Protein AF-A0A0C2T912-F1 (afdb_monomer_lite)

Structure (mmCIF, N/CA/C/O backbone):
data_AF-A0A0C2T912-F1
#
_entry.id   AF-A0A0C2T912-F1
#
loop_
_atom_site.group_PDB
_atom_site.id
_atom_site.type_symbol
_atom_site.label_atom_id
_atom_site.label_alt_id
_atom_site.label_comp_id
_atom_site.label_asym_id
_atom_site.label_entity_id
_atom_site.label_seq_id
_atom_site.pdbx_PDB_ins_code
_atom_site.Cartn_x
_atom_site.Cartn_y
_atom_site.Cartn_z
_atom_site.occupancy
_atom_site.B_iso_or_equiv
_atom_site.auth_seq_id
_atom_site.auth_comp_id
_atom_site.auth_asym_id
_atom_site.auth_atom_id
_atom_site.pdbx_PDB_model_num
ATOM 1 N N . MET A 1 1 ? 21.200 42.899 -6.589 1.00 35.84 1 MET A N 1
ATOM 2 C CA . MET A 1 1 ? 20.991 42.076 -5.381 1.00 35.84 1 MET A CA 1
ATOM 3 C C . MET A 1 1 ? 19.619 41.453 -5.515 1.00 35.84 1 MET A C 1
ATOM 5 O O . MET A 1 1 ? 18.629 42.122 -5.265 1.00 35.84 1 MET A O 1
ATOM 9 N N . THR A 1 2 ? 19.563 40.237 -6.051 1.00 32.75 2 THR A N 1
ATOM 10 C CA . THR A 1 2 ? 18.304 39.544 -6.342 1.00 32.75 2 THR A CA 1
ATOM 11 C C . THR A 1 2 ? 18.117 38.506 -5.251 1.00 32.75 2 THR A C 1
ATOM 13 O O . THR A 1 2 ? 18.876 37.545 -5.169 1.00 32.75 2 THR A O 1
ATOM 16 N N . GLN A 1 3 ? 17.183 38.781 -4.351 1.00 31.78 3 GLN A N 1
ATOM 17 C CA . GLN A 1 3 ? 16.859 37.932 -3.216 1.00 31.78 3 GLN A CA 1
ATOM 18 C C . GLN A 1 3 ? 16.006 36.774 -3.739 1.00 31.78 3 GLN A C 1
ATOM 20 O O . GLN A 1 3 ? 14.887 36.979 -4.203 1.00 31.78 3 GLN A O 1
ATOM 25 N N . ALA A 1 4 ? 16.582 35.573 -3.758 1.00 36.25 4 ALA A N 1
ATOM 26 C CA . ALA A 1 4 ? 15.853 34.355 -4.068 1.00 36.25 4 ALA A CA 1
ATOM 27 C C . ALA A 1 4 ? 14.960 34.021 -2.867 1.00 36.25 4 ALA A C 1
ATOM 29 O O . ALA A 1 4 ? 15.459 33.635 -1.811 1.00 36.25 4 ALA A O 1
ATOM 30 N N . ASN A 1 5 ? 13.649 34.192 -3.030 1.00 33.50 5 ASN A N 1
ATOM 31 C CA . ASN A 1 5 ? 12.663 33.588 -2.145 1.00 33.50 5 ASN A CA 1
ATOM 32 C C . ASN A 1 5 ? 12.738 32.070 -2.352 1.00 33.50 5 ASN A C 1
ATOM 34 O O . ASN A 1 5 ? 12.313 31.551 -3.383 1.00 33.50 5 ASN A O 1
ATOM 38 N N . HIS A 1 6 ? 13.363 31.368 -1.411 1.00 33.03 6 HIS A N 1
ATOM 39 C CA . HIS A 1 6 ? 13.093 29.953 -1.201 1.00 33.03 6 HIS A CA 1
ATOM 40 C C . HIS A 1 6 ? 11.803 29.878 -0.394 1.00 33.03 6 HIS A C 1
ATOM 42 O O . HIS A 1 6 ? 11.818 30.022 0.826 1.00 33.03 6 HIS A O 1
ATOM 48 N N . ASP A 1 7 ? 10.691 29.691 -1.097 1.00 32.91 7 ASP A N 1
ATOM 49 C CA . ASP A 1 7 ? 9.494 29.139 -0.487 1.00 32.91 7 ASP A CA 1
ATOM 50 C C . ASP A 1 7 ? 9.855 27.705 -0.071 1.00 32.91 7 ASP A C 1
ATOM 52 O O . ASP A 1 7 ? 9.963 26.808 -0.910 1.00 32.91 7 ASP A O 1
ATOM 56 N N . GLU A 1 8 ? 10.151 27.497 1.215 1.00 34.12 8 GLU A N 1
ATOM 57 C CA . GLU A 1 8 ? 10.205 26.155 1.793 1.00 34.12 8 GLU A CA 1
ATOM 58 C C . GLU A 1 8 ? 8.805 25.550 1.654 1.00 34.12 8 GLU A C 1
ATOM 60 O O . GLU A 1 8 ? 7.904 25.822 2.449 1.00 34.12 8 GLU A O 1
ATOM 65 N N . GLU A 1 9 ? 8.601 24.758 0.602 1.00 38.56 9 GLU A N 1
ATOM 66 C CA . GLU A 1 9 ? 7.420 23.920 0.445 1.00 38.56 9 GLU A CA 1
ATOM 67 C C . GLU A 1 9 ? 7.364 22.986 1.660 1.00 38.56 9 GLU A C 1
ATOM 69 O O . GLU A 1 9 ? 8.132 22.028 1.777 1.00 38.56 9 GLU A O 1
ATOM 74 N N . GLN A 1 10 ? 6.507 23.331 2.624 1.00 37.03 10 GLN A N 1
ATOM 75 C CA . GLN A 1 10 ? 6.345 22.592 3.865 1.00 37.03 10 GLN A CA 1
ATOM 76 C C . GLN A 1 10 ? 6.032 21.132 3.525 1.00 37.03 10 GLN A C 1
ATOM 78 O O . GLN A 1 10 ? 4.988 20.818 2.952 1.00 37.03 10 GLN A O 1
ATOM 83 N N . LEU A 1 11 ? 6.975 20.246 3.845 1.00 41.75 11 LEU A N 1
ATOM 84 C CA . LEU A 1 11 ? 6.936 18.848 3.440 1.00 41.75 11 LEU A CA 1
ATOM 85 C C . LEU A 1 11 ? 5.694 18.172 4.046 1.00 41.75 11 LEU A C 1
ATOM 87 O O . LEU A 1 11 ? 5.606 17.982 5.258 1.00 41.75 11 LEU A O 1
ATOM 91 N N . ASP A 1 12 ? 4.708 17.826 3.214 1.00 49.62 12 ASP A N 1
ATOM 92 C CA . ASP A 1 12 ? 3.493 17.152 3.678 1.00 49.62 12 ASP A CA 1
ATOM 93 C C . ASP A 1 12 ? 3.778 15.663 3.920 1.00 49.62 12 ASP A C 1
ATOM 95 O O . ASP A 1 12 ? 3.669 14.808 3.033 1.00 49.62 12 ASP A O 1
ATOM 99 N N . TYR A 1 13 ? 4.168 15.356 5.157 1.00 44.47 13 TYR A N 1
ATOM 100 C CA . TYR A 1 13 ? 4.462 14.003 5.630 1.00 44.47 13 TYR A CA 1
ATOM 101 C C . TYR A 1 13 ? 3.230 13.087 5.706 1.00 44.47 13 TYR A C 1
ATOM 103 O O . TYR A 1 13 ? 3.367 11.897 5.982 1.00 44.47 13 TYR A O 1
ATOM 111 N N . SER A 1 14 ? 2.019 13.604 5.479 1.00 41.25 14 SER A N 1
ATOM 112 C CA . SER A 1 14 ? 0.788 12.818 5.601 1.00 41.25 14 SER A CA 1
ATOM 113 C C . SER A 1 14 ? 0.427 12.037 4.335 1.00 41.25 14 SER A C 1
ATOM 115 O O . SER A 1 14 ? -0.509 11.235 4.364 1.00 41.25 14 SER A O 1
ATOM 117 N N . GLN A 1 15 ? 1.156 12.241 3.232 1.00 49.94 15 GLN A N 1
ATOM 118 C CA . GLN A 1 15 ? 0.814 11.680 1.926 1.00 49.94 15 GLN A CA 1
ATOM 119 C C . GLN A 1 15 ? 1.144 10.180 1.834 1.00 49.94 15 GLN A C 1
ATOM 121 O O . GLN A 1 15 ? 2.314 9.794 1.846 1.00 49.94 15 GLN A O 1
ATOM 126 N N . PRO A 1 16 ? 0.139 9.296 1.689 1.00 59.06 16 PRO A N 1
ATOM 127 C CA . PRO A 1 16 ? 0.380 7.865 1.543 1.00 59.06 16 PRO A CA 1
ATOM 128 C C . PRO A 1 16 ? 1.103 7.545 0.236 1.00 59.06 16 PRO A C 1
ATOM 130 O O . PRO A 1 16 ? 0.967 8.268 -0.752 1.00 59.06 16 PRO A O 1
ATOM 133 N N . LEU A 1 17 ? 1.758 6.379 0.178 1.00 56.88 17 LEU A N 1
ATOM 134 C CA . LEU A 1 17 ? 2.329 5.827 -1.059 1.00 56.88 17 LEU A CA 1
ATOM 135 C C . LEU A 1 17 ? 1.328 5.878 -2.223 1.00 56.88 17 LEU A C 1
ATOM 137 O O . LEU A 1 17 ? 1.687 6.245 -3.336 1.00 56.88 17 LEU A O 1
ATOM 141 N N . ALA A 1 18 ? 0.058 5.569 -1.952 1.00 56.84 18 ALA A N 1
ATOM 142 C CA . ALA A 1 18 ? -1.001 5.645 -2.945 1.00 56.84 18 ALA A CA 1
ATOM 143 C C . ALA A 1 18 ? -1.210 7.064 -3.490 1.00 56.84 18 ALA A C 1
ATOM 145 O O . ALA A 1 18 ? -1.516 7.189 -4.665 1.00 56.84 18 ALA A O 1
ATOM 146 N N . THR A 1 19 ? -1.047 8.121 -2.687 1.00 58.62 19 THR A N 1
ATOM 147 C CA . THR A 1 19 ? -1.147 9.505 -3.174 1.00 58.62 19 THR A CA 1
ATOM 148 C C . THR A 1 19 ? 0.118 9.945 -3.909 1.00 58.62 19 THR A C 1
ATOM 150 O O . THR A 1 19 ? 0.022 10.632 -4.922 1.00 58.62 19 THR A O 1
ATOM 153 N N . LEU A 1 20 ? 1.293 9.489 -3.468 1.00 59.94 20 LEU A N 1
ATOM 154 C CA . LEU A 1 20 ? 2.557 9.757 -4.162 1.00 59.94 20 LEU A CA 1
ATOM 155 C C . LEU A 1 20 ? 2.599 9.085 -5.540 1.00 59.94 20 LEU A C 1
ATOM 157 O O . LEU A 1 20 ? 2.966 9.730 -6.512 1.00 59.94 20 LEU A O 1
ATOM 161 N N . MET A 1 21 ? 2.123 7.842 -5.650 1.00 59.34 21 MET A N 1
ATOM 162 C CA . MET A 1 21 ? 1.899 7.186 -6.942 1.00 59.34 21 MET A CA 1
ATOM 163 C C . MET A 1 21 ? 0.737 7.805 -7.727 1.00 59.34 21 MET A C 1
ATOM 165 O O . MET A 1 21 ? 0.744 7.742 -8.950 1.00 59.34 21 MET A O 1
ATOM 169 N N . ARG A 1 22 ? -0.276 8.363 -7.040 1.00 58.78 22 ARG A N 1
ATOM 170 C CA . ARG A 1 22 ? -1.460 8.963 -7.675 1.00 58.78 22 ARG A CA 1
ATOM 171 C C . ARG A 1 22 ? -1.141 10.235 -8.420 1.00 58.78 22 ARG A C 1
ATOM 173 O O . ARG A 1 22 ? -1.850 10.431 -9.398 1.00 58.78 22 ARG A O 1
ATOM 180 N N . LYS A 1 23 ? -0.192 11.072 -7.946 1.00 59.81 23 LYS A N 1
ATOM 181 C CA . LYS A 1 23 ? 0.112 12.382 -8.559 1.00 59.81 23 LYS A CA 1
ATOM 182 C C . LYS A 1 23 ? -0.009 12.208 -10.070 1.00 59.81 23 LYS A C 1
ATOM 184 O O . LYS A 1 23 ? 0.742 11.404 -10.611 1.00 59.81 23 LYS A O 1
ATOM 189 N N . ASP A 1 24 ? -0.987 12.862 -10.708 1.00 59.53 24 ASP A N 1
ATOM 190 C CA . ASP A 1 24 ? -1.440 12.501 -12.068 1.00 59.53 24 ASP A CA 1
ATOM 191 C C . ASP A 1 24 ? -0.282 12.457 -13.077 1.00 59.53 24 ASP A C 1
ATOM 193 O O . ASP A 1 24 ? -0.302 11.688 -14.034 1.00 59.53 24 ASP A O 1
ATOM 197 N N . GLN A 1 25 ? 0.788 13.198 -12.777 1.00 69.25 25 GLN A N 1
ATOM 198 C CA . GLN A 1 25 ? 2.083 13.149 -13.449 1.00 69.25 25 GLN A CA 1
ATOM 199 C C . GLN A 1 25 ? 2.675 11.736 -13.639 1.00 69.25 25 GLN A C 1
ATOM 201 O O . GLN A 1 25 ? 3.406 11.535 -14.602 1.00 69.25 25 GLN A O 1
ATOM 206 N N . HIS A 1 26 ? 2.389 10.775 -12.752 1.00 77.94 26 HIS A N 1
ATOM 207 C CA . HIS A 1 26 ? 2.950 9.415 -12.752 1.00 77.94 26 HIS A CA 1
ATOM 208 C C . HIS A 1 26 ? 2.016 8.372 -13.369 1.00 77.94 26 HIS A C 1
ATOM 210 O O . HIS A 1 26 ? 2.455 7.264 -13.674 1.00 77.94 26 HIS A O 1
ATOM 216 N N . ALA A 1 27 ? 0.734 8.700 -13.563 1.00 81.25 27 ALA A N 1
ATOM 217 C CA . ALA A 1 27 ? -0.268 7.756 -14.063 1.00 81.25 27 ALA A CA 1
ATOM 218 C C . ALA A 1 27 ? 0.052 7.268 -15.485 1.00 81.25 27 ALA A C 1
ATOM 220 O O . ALA A 1 27 ? -0.193 6.112 -15.819 1.00 81.25 27 ALA A O 1
ATOM 221 N N . THR A 1 28 ? 0.641 8.145 -16.298 1.00 86.31 28 THR A N 1
ATOM 222 C CA . THR A 1 28 ? 1.078 7.866 -17.673 1.00 86.31 28 THR A CA 1
ATOM 223 C C . THR A 1 28 ? 2.559 7.498 -17.755 1.00 86.31 28 THR A C 1
ATOM 225 O O . THR A 1 28 ? 3.131 7.474 -18.843 1.00 86.31 28 THR A O 1
ATOM 228 N N . HIS A 1 29 ? 3.226 7.277 -16.617 1.00 87.19 29 HIS A N 1
ATOM 229 C CA . HIS A 1 29 ? 4.635 6.916 -16.628 1.00 87.19 29 HIS A CA 1
ATOM 230 C C . HIS A 1 29 ? 4.801 5.498 -17.205 1.00 87.19 29 HIS A C 1
ATOM 232 O O . HIS A 1 29 ? 4.155 4.579 -16.694 1.00 87.19 29 HIS A O 1
ATOM 238 N N . PRO A 1 30 ? 5.685 5.261 -18.197 1.00 87.69 30 PRO A N 1
ATOM 239 C CA . PRO A 1 30 ? 5.744 3.987 -18.930 1.00 87.69 30 PRO A CA 1
ATOM 240 C C . PRO A 1 30 ? 5.926 2.730 -18.067 1.00 87.69 30 PRO A C 1
ATOM 242 O O . PRO A 1 30 ? 5.537 1.630 -18.472 1.00 87.69 30 PRO A O 1
ATOM 245 N N . THR A 1 31 ? 6.536 2.882 -16.887 1.00 88.19 31 THR A N 1
ATOM 246 C CA . THR A 1 31 ? 6.794 1.789 -15.936 1.00 88.19 31 THR A CA 1
ATOM 247 C C . THR A 1 31 ? 5.741 1.656 -14.838 1.00 88.19 31 THR A C 1
ATOM 249 O O . THR A 1 31 ? 5.705 0.629 -14.166 1.00 88.19 31 THR A O 1
ATOM 252 N N . LEU A 1 32 ? 4.879 2.658 -14.645 1.00 88.38 32 LEU A N 1
ATOM 253 C CA . LEU A 1 32 ? 3.838 2.647 -13.612 1.00 88.38 32 LEU A CA 1
ATOM 254 C C . LEU A 1 32 ? 2.440 2.448 -14.196 1.00 88.38 32 LEU A C 1
ATOM 256 O O . LEU A 1 32 ? 1.605 1.837 -13.529 1.00 88.38 32 LEU A O 1
ATOM 260 N N . GLU A 1 33 ? 2.204 2.893 -15.434 1.00 90.25 33 GLU A N 1
ATOM 261 C CA . GLU A 1 33 ? 0.891 2.911 -16.093 1.00 90.25 33 GLU A CA 1
ATOM 262 C C . GLU A 1 33 ? 0.173 1.554 -16.040 1.00 90.25 33 GLU A C 1
ATOM 264 O O . GLU A 1 33 ? -1.008 1.476 -15.711 1.00 90.25 33 GLU A O 1
ATOM 269 N N . SER A 1 34 ? 0.902 0.456 -16.257 1.00 92.31 34 SER A N 1
ATOM 270 C CA . SER A 1 34 ? 0.356 -0.905 -16.307 1.00 92.31 34 SER A CA 1
ATOM 271 C C . SER A 1 34 ? -0.052 -1.449 -14.935 1.00 92.31 34 SER A C 1
ATOM 273 O O . SER A 1 34 ? -0.746 -2.458 -14.846 1.00 92.31 34 SER A O 1
ATOM 275 N N . THR A 1 35 ? 0.371 -0.783 -13.862 1.00 91.00 35 THR A N 1
ATOM 276 C CA . THR A 1 35 ? 0.021 -1.106 -12.470 1.00 91.00 35 THR A CA 1
ATOM 277 C C . THR A 1 35 ? -0.818 -0.012 -11.811 1.00 91.00 35 THR A C 1
ATOM 279 O O . THR A 1 35 ? -1.203 -0.129 -10.644 1.00 91.00 35 THR A O 1
ATOM 282 N N . TYR A 1 36 ? -1.129 1.056 -12.550 1.00 89.06 36 TYR A N 1
ATOM 283 C CA . TYR A 1 36 ? -1.864 2.199 -12.045 1.00 89.06 36 TYR A CA 1
ATOM 284 C C . TYR A 1 36 ? -3.367 1.906 -12.026 1.00 89.06 36 TYR A C 1
ATOM 286 O O . TYR A 1 36 ? -4.059 1.963 -13.039 1.00 89.06 36 TYR A O 1
ATOM 294 N N . ASN A 1 37 ? -3.898 1.597 -10.842 1.00 89.00 37 ASN A N 1
ATOM 295 C CA . ASN A 1 37 ? -5.340 1.507 -10.619 1.00 89.00 37 ASN A CA 1
ATOM 296 C C . ASN A 1 37 ? -5.699 2.007 -9.210 1.00 89.00 37 ASN A C 1
ATOM 298 O O . ASN A 1 37 ? -5.824 1.208 -8.274 1.00 89.00 37 ASN A O 1
ATOM 302 N N . PRO A 1 38 ? -5.863 3.328 -9.019 1.00 83.38 38 PRO A N 1
ATOM 303 C CA . PRO A 1 38 ? -6.123 3.896 -7.701 1.00 83.38 38 PRO A CA 1
ATOM 304 C C . PRO A 1 38 ? -7.470 3.445 -7.126 1.00 83.38 38 PRO A C 1
ATOM 306 O O . PRO A 1 38 ? -7.573 3.279 -5.916 1.00 83.38 38 PRO A O 1
ATOM 309 N N . SER A 1 39 ? -8.478 3.178 -7.963 1.00 84.56 39 SER A N 1
ATOM 310 C CA . SER A 1 39 ? -9.778 2.673 -7.494 1.0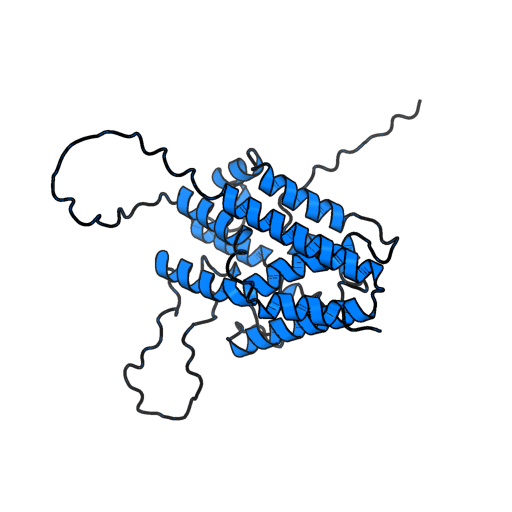0 84.56 39 SER A CA 1
ATOM 311 C C . SER A 1 39 ? -9.674 1.298 -6.820 1.00 84.56 39 SER A C 1
ATOM 313 O O . SER A 1 39 ? -10.428 0.992 -5.895 1.00 84.56 39 SER A O 1
ATOM 315 N N . LEU A 1 40 ? -8.702 0.494 -7.260 1.00 89.50 40 LEU A N 1
ATOM 316 C CA . LEU A 1 40 ? -8.459 -0.858 -6.780 1.00 89.50 40 LEU A CA 1
ATOM 317 C C . LEU A 1 40 ? -7.448 -0.896 -5.632 1.00 89.50 40 LEU A C 1
ATOM 319 O O . LEU A 1 40 ? -7.672 -1.592 -4.644 1.00 89.50 40 LEU A O 1
ATOM 323 N N . LEU A 1 41 ? -6.344 -0.152 -5.757 1.00 87.62 41 LEU A N 1
ATOM 324 C CA . LEU A 1 41 ? -5.179 -0.275 -4.878 1.00 87.62 41 LEU A CA 1
ATOM 325 C C . LEU A 1 41 ? -5.047 0.849 -3.852 1.00 87.62 41 LEU A C 1
ATOM 327 O O . LEU A 1 41 ? -4.453 0.625 -2.800 1.00 87.62 41 LEU A O 1
ATOM 331 N N . ALA A 1 42 ? -5.600 2.045 -4.083 1.00 82.56 42 ALA A N 1
ATOM 332 C CA . ALA A 1 42 ? -5.396 3.146 -3.142 1.00 82.56 42 ALA A CA 1
ATOM 333 C C . ALA A 1 42 ? -6.026 2.821 -1.785 1.00 82.56 42 ALA A C 1
ATOM 335 O O . ALA A 1 42 ? -7.184 2.413 -1.714 1.00 82.56 42 ALA A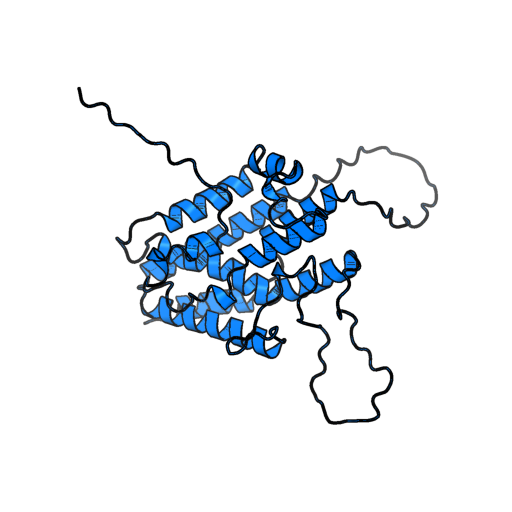 O 1
ATOM 336 N N . ARG A 1 43 ? -5.245 2.982 -0.713 1.00 84.62 43 ARG A N 1
ATOM 337 C CA . ARG A 1 43 ? -5.648 2.614 0.654 1.00 84.62 43 ARG A CA 1
ATOM 338 C C . ARG A 1 43 ? -5.989 3.807 1.545 1.00 84.62 43 ARG A C 1
ATOM 340 O O . ARG A 1 43 ? -6.487 3.607 2.643 1.00 84.62 43 ARG A O 1
ATOM 347 N N . THR A 1 44 ? -5.744 5.035 1.086 1.00 79.50 44 THR A N 1
ATOM 348 C CA . THR A 1 44 ? -5.857 6.262 1.894 1.00 79.50 44 THR A CA 1
ATOM 349 C C . THR A 1 44 ? -7.227 6.430 2.550 1.00 79.50 44 THR A C 1
ATOM 351 O O . THR A 1 44 ? -7.293 6.639 3.755 1.00 79.50 44 THR A O 1
ATOM 354 N N . SER A 1 45 ? -8.314 6.305 1.782 1.00 82.25 45 SER A N 1
ATOM 355 C CA . SER A 1 45 ? -9.675 6.472 2.310 1.00 82.25 45 SER A CA 1
ATOM 356 C C . SER A 1 45 ? -10.045 5.362 3.294 1.00 82.25 45 SER A C 1
ATOM 358 O O . SER A 1 45 ? -10.594 5.636 4.350 1.00 82.25 45 SER A O 1
ATOM 360 N N . SER A 1 46 ? -9.677 4.112 3.000 1.00 85.88 46 SER A N 1
ATOM 361 C CA . SER A 1 46 ? -9.890 2.991 3.923 1.00 85.88 46 SER A CA 1
ATOM 362 C C . SER A 1 46 ? -9.091 3.147 5.220 1.00 85.88 46 SER A C 1
ATOM 364 O O . SER A 1 46 ? -9.613 2.899 6.300 1.00 85.88 46 SER A O 1
ATOM 366 N N . LEU A 1 47 ? -7.840 3.612 5.130 1.00 81.75 47 LEU A N 1
ATOM 367 C CA . LEU A 1 47 ? -7.011 3.898 6.300 1.00 81.75 47 LEU A CA 1
ATOM 368 C C . LEU A 1 47 ? -7.629 5.014 7.153 1.00 81.75 47 LEU A C 1
ATOM 370 O O . LEU A 1 47 ? -7.731 4.868 8.363 1.00 81.75 47 LEU A O 1
ATOM 374 N N . SER A 1 48 ? -8.066 6.104 6.520 1.00 80.62 48 SER A N 1
ATOM 375 C CA . SER A 1 48 ? -8.751 7.227 7.173 1.00 80.62 48 SER A CA 1
ATOM 376 C C . SER A 1 48 ? -10.014 6.764 7.914 1.00 80.62 48 SER A C 1
ATOM 378 O O . SER A 1 48 ? -10.177 7.051 9.103 1.00 80.62 48 SER A O 1
ATOM 380 N N . ALA A 1 49 ? -10.853 5.954 7.263 1.00 84.75 49 ALA A N 1
ATOM 381 C CA . ALA A 1 49 ? -12.041 5.361 7.873 1.00 84.75 49 ALA A CA 1
ATOM 382 C C . ALA A 1 49 ? -11.703 4.444 9.065 1.00 84.75 49 ALA A C 1
ATOM 384 O O . ALA A 1 49 ? -12.360 4.518 10.105 1.00 84.75 49 ALA A O 1
ATOM 385 N N . ASP A 1 50 ? -10.663 3.613 8.953 1.00 85.25 50 ASP A N 1
ATOM 386 C CA . ASP A 1 50 ? -10.234 2.729 10.042 1.00 85.25 50 ASP A CA 1
ATOM 387 C C . ASP A 1 50 ? -9.682 3.523 11.236 1.00 85.25 50 ASP A C 1
ATOM 389 O O . ASP A 1 50 ? -10.059 3.248 12.374 1.00 85.25 50 ASP A O 1
ATOM 393 N N . ILE A 1 51 ? -8.848 4.543 11.002 1.00 80.69 51 ILE A N 1
ATOM 394 C CA . ILE A 1 51 ? -8.338 5.432 12.061 1.00 80.69 51 ILE A CA 1
ATOM 395 C C . ILE A 1 51 ? -9.501 6.078 12.815 1.00 80.69 51 ILE A C 1
ATOM 397 O O . ILE A 1 51 ? -9.535 6.064 14.045 1.00 80.69 51 ILE A O 1
ATOM 401 N N . SER A 1 52 ? -10.471 6.602 12.072 1.00 84.75 52 SER A N 1
ATOM 402 C CA . SER A 1 52 ? -11.658 7.260 12.622 1.00 84.75 52 SER A CA 1
ATOM 403 C C . SER A 1 52 ? -12.503 6.299 13.454 1.00 84.75 52 SER A C 1
ATOM 405 O O . SER A 1 52 ? -12.946 6.651 14.546 1.00 84.75 52 SER A O 1
ATOM 407 N N . HIS A 1 53 ? -12.653 5.054 12.989 1.00 87.25 53 HIS A N 1
ATOM 408 C CA . HIS A 1 53 ? -13.331 3.997 13.734 1.00 87.25 53 HIS A CA 1
ATOM 409 C C . HIS A 1 53 ? -12.647 3.710 15.079 1.00 87.25 53 HIS A C 1
ATOM 411 O O . HIS A 1 53 ? -13.317 3.683 16.111 1.00 87.25 53 HIS A O 1
ATOM 417 N N . PHE A 1 54 ? -11.321 3.542 15.101 1.00 82.38 54 PHE A N 1
ATOM 418 C CA . PHE A 1 54 ? -10.597 3.243 16.344 1.00 82.38 54 PHE A CA 1
ATOM 419 C C . PHE A 1 54 ? -10.531 4.415 17.315 1.00 82.38 54 PHE A C 1
ATOM 421 O O . PHE A 1 54 ? -10.544 4.205 18.526 1.00 82.38 54 PHE A O 1
ATOM 428 N N . LEU A 1 55 ? -10.465 5.639 16.796 1.00 83.19 55 LEU A N 1
ATOM 429 C CA . LEU A 1 55 ? -10.505 6.851 17.607 1.00 83.19 55 LEU A CA 1
ATOM 430 C C . LEU A 1 55 ? -11.935 7.269 17.990 1.00 83.19 55 LEU A C 1
ATOM 432 O O . LEU A 1 55 ? -12.093 8.212 18.760 1.00 83.19 55 LEU A O 1
ATOM 436 N N . GLN A 1 56 ? -12.956 6.567 17.482 1.00 87.81 56 GLN A N 1
ATOM 437 C CA . GLN A 1 56 ? -14.380 6.824 17.724 1.00 87.81 56 GLN A CA 1
ATOM 438 C C . GLN A 1 56 ? -14.791 8.275 17.442 1.00 87.81 56 GLN A C 1
ATOM 440 O O . GLN A 1 56 ? -15.458 8.924 18.247 1.00 87.81 56 GLN A O 1
ATOM 445 N N . LEU A 1 57 ? -14.388 8.790 16.284 1.00 88.62 57 LEU A N 1
ATOM 446 C CA . LEU A 1 57 ? -14.639 10.174 15.890 1.00 88.62 57 LEU A CA 1
ATOM 447 C C . LEU A 1 57 ? -14.983 10.281 14.395 1.00 88.62 57 LEU A C 1
ATOM 449 O O . LEU A 1 57 ? -14.712 9.345 13.639 1.00 88.62 57 LEU A O 1
ATOM 453 N N . PRO A 1 58 ? -15.609 11.390 13.960 1.00 91.94 58 PRO A N 1
ATOM 454 C CA . PRO A 1 58 ? -15.873 11.650 12.545 1.00 91.94 58 PRO A CA 1
ATOM 455 C C . PRO A 1 58 ? -14.600 11.644 11.684 1.00 91.94 58 PRO A C 1
ATOM 457 O O . PRO A 1 58 ? -13.523 12.023 12.148 1.00 91.94 58 PRO A O 1
ATOM 460 N N . GLU A 1 59 ? -14.717 11.236 10.415 1.00 80.94 59 GLU A N 1
ATOM 461 C CA . GLU A 1 59 ? -13.560 11.068 9.519 1.00 80.94 59 GLU A CA 1
ATOM 462 C C . GLU A 1 59 ? -12.835 12.379 9.169 1.00 80.94 59 GLU A C 1
ATOM 464 O O . GLU A 1 59 ? -11.651 12.390 8.849 1.00 80.94 59 GLU A O 1
ATOM 469 N N . ASP A 1 60 ? -13.499 13.519 9.283 1.00 83.06 60 ASP A N 1
ATOM 470 C CA . ASP A 1 60 ? -12.880 14.833 9.126 1.00 83.06 60 ASP A CA 1
ATOM 471 C C . ASP A 1 60 ? -12.132 15.309 10.386 1.00 83.06 60 ASP A C 1
ATOM 473 O O . ASP A 1 60 ? -11.295 16.208 10.298 1.00 83.06 60 ASP A O 1
ATOM 477 N N . ALA A 1 61 ? -12.357 14.681 11.545 1.00 87.38 61 ALA A N 1
ATOM 478 C CA . ALA A 1 61 ? -11.815 15.122 12.831 1.00 87.38 61 ALA A CA 1
ATOM 479 C C . ALA A 1 61 ? -10.526 14.397 13.264 1.00 87.38 61 ALA A C 1
ATOM 481 O O . ALA A 1 61 ? -9.804 14.892 14.136 1.00 87.38 61 ALA A O 1
ATOM 482 N N . TRP A 1 62 ? -10.193 13.236 12.682 1.00 80.38 62 TRP A N 1
ATOM 483 C CA . TRP A 1 62 ? -9.103 12.390 13.206 1.00 80.38 62 TRP A CA 1
ATOM 484 C C . TRP A 1 62 ? -7.724 13.043 13.123 1.00 80.38 62 TRP A C 1
ATOM 486 O O . TRP A 1 62 ? -6.864 12.779 13.964 1.00 80.38 62 TRP A O 1
ATOM 496 N N . LYS A 1 63 ? -7.518 13.939 12.152 1.00 78.81 63 LYS A N 1
ATOM 497 C CA . LYS A 1 63 ? -6.260 14.680 11.977 1.00 78.81 63 LYS A CA 1
ATOM 498 C C . LYS A 1 63 ? -6.003 15.705 13.083 1.00 78.81 63 LYS A C 1
ATOM 500 O O . LYS A 1 63 ? -4.864 16.100 13.294 1.00 78.81 63 LYS A O 1
ATOM 505 N N . SER A 1 64 ? -7.034 16.133 13.804 1.00 84.88 64 SER A N 1
ATOM 506 C CA . SER A 1 64 ? -6.888 17.028 14.958 1.00 84.88 64 SER A CA 1
ATOM 507 C C . SER A 1 64 ? -6.750 16.263 16.274 1.00 84.88 64 SER A C 1
ATOM 509 O O . SER A 1 64 ? -6.524 16.867 17.320 1.00 84.88 64 SER A O 1
ATOM 511 N N . HIS A 1 65 ? -6.878 14.933 16.248 1.00 82.88 65 HIS A N 1
ATOM 512 C CA . HIS A 1 65 ? -6.786 14.119 17.448 1.00 82.88 65 HIS A CA 1
ATOM 513 C C . HIS A 1 65 ? -5.358 14.164 18.035 1.00 82.88 65 HIS A C 1
ATOM 515 O O . HIS A 1 65 ? -4.395 13.976 17.284 1.00 82.88 65 HIS A O 1
ATOM 521 N N . PRO A 1 66 ? -5.179 14.312 19.366 1.00 87.31 66 PRO A N 1
ATOM 522 C CA . PRO A 1 66 ? -3.855 14.431 19.987 1.00 87.31 66 PRO A CA 1
ATOM 523 C C . PRO A 1 66 ? -2.882 13.298 19.643 1.00 87.31 66 PRO A C 1
ATOM 525 O O . PRO A 1 66 ? -1.687 13.537 19.510 1.00 87.31 66 PRO A O 1
ATOM 528 N N . ILE A 1 67 ? -3.380 12.068 19.454 1.00 78.25 67 ILE A N 1
ATOM 529 C CA . ILE A 1 67 ? -2.547 10.925 19.028 1.00 78.25 67 ILE A CA 1
ATOM 530 C C . ILE A 1 67 ? -1.942 11.164 17.642 1.00 78.25 67 ILE A C 1
ATOM 532 O O . ILE A 1 67 ? -0.753 10.918 17.456 1.00 78.25 67 ILE A O 1
ATOM 536 N N . PHE A 1 68 ? -2.739 11.633 16.679 1.00 76.81 68 PHE A N 1
ATOM 537 C CA . PHE A 1 68 ? -2.238 11.902 15.335 1.00 76.81 68 PHE A CA 1
ATOM 538 C C . PHE A 1 68 ? -1.281 13.092 15.338 1.00 76.81 68 PHE A C 1
ATOM 540 O O . PHE A 1 68 ? -0.194 12.995 14.775 1.00 76.81 68 PHE A O 1
ATOM 547 N N . VAL A 1 69 ? -1.636 14.170 16.047 1.00 78.94 69 VAL A N 1
ATOM 548 C CA . VAL A 1 69 ? -0.752 15.331 16.213 1.00 78.94 69 VAL A CA 1
ATOM 549 C C . VAL A 1 69 ? 0.593 14.883 16.784 1.00 78.94 69 VAL A C 1
ATOM 551 O O . VAL A 1 69 ? 1.620 15.151 16.171 1.00 78.94 69 VAL A O 1
ATOM 554 N N . ASN A 1 70 ? 0.595 14.107 17.871 1.00 77.75 70 ASN A N 1
ATOM 555 C CA . ASN A 1 70 ? 1.816 13.580 18.476 1.00 77.75 70 ASN A CA 1
ATOM 556 C C . ASN A 1 70 ? 2.618 12.671 17.530 1.00 77.75 70 ASN A C 1
ATOM 558 O O . ASN A 1 70 ? 3.841 12.747 17.510 1.00 77.75 70 ASN A O 1
ATOM 562 N N . LEU A 1 71 ? 1.953 11.829 16.732 1.00 72.88 71 LEU A N 1
ATOM 563 C CA . LEU A 1 71 ? 2.619 11.003 15.719 1.00 72.88 71 LEU A CA 1
ATOM 564 C C . LEU A 1 71 ? 3.333 11.864 14.666 1.00 72.88 71 LEU A C 1
ATOM 566 O O . LEU A 1 71 ? 4.418 11.502 14.219 1.00 72.88 71 LEU A O 1
ATOM 570 N N . THR A 1 72 ? 2.728 12.984 14.264 1.00 72.19 72 THR A N 1
ATOM 571 C CA . THR A 1 72 ? 3.313 13.892 13.267 1.00 72.19 72 THR A CA 1
ATOM 572 C C . THR A 1 72 ? 4.391 14.809 13.841 1.00 72.19 72 THR A C 1
ATOM 574 O O . THR A 1 72 ? 5.386 15.049 13.165 1.00 72.19 72 THR A O 1
ATOM 577 N N . THR A 1 73 ? 4.240 15.292 15.078 1.00 77.31 73 THR A N 1
ATOM 578 C CA . THR A 1 73 ? 5.215 16.189 15.720 1.00 77.31 73 THR A CA 1
ATOM 579 C C . THR A 1 73 ? 6.414 15.438 16.288 1.00 77.31 73 THR A C 1
ATOM 581 O O . THR A 1 73 ? 7.534 15.930 16.203 1.00 77.31 73 THR A O 1
ATOM 584 N N . ASN A 1 74 ? 6.201 14.232 16.819 1.00 78.00 74 ASN A N 1
ATOM 585 C CA . ASN A 1 74 ? 7.234 13.359 17.380 1.00 78.00 74 ASN A CA 1
ATOM 586 C C . ASN A 1 74 ? 7.423 12.110 16.509 1.00 78.00 74 ASN A C 1
ATOM 588 O O . ASN A 1 74 ? 7.463 10.978 16.999 1.00 78.00 74 ASN A O 1
ATOM 592 N N . MET A 1 75 ? 7.499 12.314 15.193 1.00 77.12 75 MET A N 1
ATOM 593 C CA . MET A 1 75 ? 7.626 11.222 14.238 1.00 77.12 75 MET A CA 1
ATOM 594 C C . MET A 1 75 ? 8.936 10.456 14.446 1.00 77.12 75 MET A C 1
ATOM 596 O O . MET A 1 75 ? 10.020 11.039 14.492 1.00 77.12 75 MET A O 1
ATOM 600 N N . SER A 1 76 ? 8.840 9.127 14.540 1.00 82.31 76 SER A N 1
ATOM 601 C CA . SER A 1 76 ? 10.020 8.262 14.621 1.00 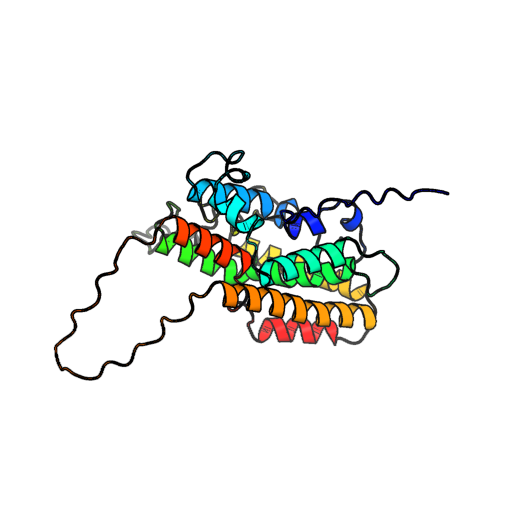82.31 76 SER A CA 1
ATOM 602 C C . SER A 1 76 ? 10.943 8.503 13.418 1.00 82.31 76 SER A C 1
ATOM 604 O O . SER A 1 76 ? 10.447 8.500 12.285 1.00 82.31 76 SER A O 1
ATOM 606 N N . PRO A 1 77 ? 12.275 8.601 13.612 1.00 87.81 77 PRO A N 1
ATOM 607 C CA . PRO A 1 77 ? 13.232 8.772 12.517 1.00 87.81 77 PRO A CA 1
ATOM 608 C C . PRO A 1 77 ? 13.082 7.727 11.408 1.00 87.81 77 PRO A C 1
ATOM 610 O O . PRO A 1 77 ? 13.332 8.011 10.240 1.00 87.81 77 PRO A O 1
ATOM 613 N N . VAL A 1 78 ? 12.639 6.518 11.761 1.00 86.06 78 VAL A N 1
ATOM 614 C CA . VAL A 1 78 ? 12.422 5.426 10.808 1.00 86.06 78 VAL A CA 1
ATOM 615 C C . VAL A 1 78 ? 11.224 5.700 9.897 1.00 86.06 78 VAL A C 1
ATOM 617 O O . VAL A 1 78 ? 11.309 5.484 8.687 1.00 86.06 78 VAL A O 1
ATOM 620 N N . LEU A 1 79 ? 10.119 6.200 10.459 1.00 78.88 79 LEU A N 1
ATOM 621 C CA . LEU A 1 79 ? 8.939 6.576 9.682 1.00 78.88 79 LEU A CA 1
ATOM 622 C C . LEU A 1 79 ? 9.253 7.784 8.788 1.00 78.88 79 LEU A C 1
ATOM 624 O O . LEU A 1 79 ? 8.954 7.744 7.594 1.00 78.88 79 LEU A O 1
ATOM 628 N N . SER A 1 80 ? 9.947 8.792 9.328 1.00 82.19 80 SER A N 1
ATOM 629 C CA . SER A 1 80 ? 10.407 9.959 8.566 1.00 82.19 80 SER A CA 1
ATOM 630 C C . SER A 1 80 ? 11.310 9.557 7.398 1.00 82.19 80 SER A C 1
ATOM 632 O O . SER A 1 80 ? 11.120 10.034 6.282 1.00 82.19 80 SER A O 1
ATOM 634 N N . ALA A 1 81 ? 12.251 8.629 7.612 1.00 87.12 81 ALA A N 1
ATOM 635 C CA . ALA A 1 81 ? 13.141 8.134 6.562 1.00 87.12 81 ALA A CA 1
ATOM 636 C C . ALA A 1 81 ? 12.388 7.407 5.438 1.00 87.12 81 ALA A C 1
ATOM 638 O O . ALA A 1 81 ? 12.736 7.551 4.265 1.00 87.12 81 ALA A O 1
ATOM 639 N N . TYR A 1 82 ? 11.346 6.641 5.775 1.00 83.06 82 TYR A N 1
ATOM 640 C CA . TYR A 1 82 ? 10.516 5.984 4.770 1.00 83.06 82 TYR A CA 1
ATOM 641 C C . TYR A 1 82 ? 9.743 7.029 3.946 1.00 83.06 82 TYR A C 1
ATOM 643 O O . TYR A 1 82 ? 9.840 7.035 2.717 1.00 83.06 82 TYR A O 1
ATOM 651 N N . ILE A 1 83 ? 9.045 7.964 4.592 1.00 81.00 83 ILE A N 1
ATOM 652 C CA . ILE A 1 83 ? 8.281 9.011 3.892 1.00 81.00 83 ILE A CA 1
ATOM 653 C C . ILE A 1 83 ? 9.198 9.852 2.994 1.00 81.00 83 ILE A C 1
ATOM 655 O O . ILE A 1 83 ? 8.904 10.021 1.809 1.00 81.00 83 ILE A O 1
ATOM 659 N N . ALA A 1 84 ? 10.350 10.282 3.516 1.00 84.00 84 ALA A N 1
ATOM 660 C CA . ALA A 1 84 ? 11.338 11.044 2.760 1.00 84.00 84 ALA A CA 1
ATOM 661 C C . ALA A 1 84 ? 11.841 10.275 1.530 1.00 84.00 84 ALA A C 1
ATOM 663 O O . ALA A 1 84 ? 11.987 10.857 0.454 1.00 84.00 84 ALA A O 1
ATOM 664 N N . ARG A 1 85 ? 12.056 8.953 1.640 1.00 89.81 85 ARG A N 1
ATOM 665 C CA . ARG A 1 85 ? 12.437 8.133 0.483 1.00 89.81 85 ARG A CA 1
ATOM 666 C C . ARG A 1 85 ? 11.341 8.119 -0.579 1.00 89.81 85 ARG A C 1
ATOM 668 O O . ARG A 1 85 ? 11.652 8.315 -1.749 1.00 89.81 85 ARG A O 1
ATOM 675 N N . LEU A 1 86 ? 10.079 7.932 -0.195 1.00 84.69 86 LEU A N 1
ATOM 676 C CA . LEU A 1 86 ? 8.965 7.926 -1.149 1.00 84.69 86 LEU A CA 1
ATOM 677 C C . LEU A 1 86 ? 8.794 9.275 -1.856 1.00 84.69 86 LEU A C 1
ATOM 679 O O . LEU A 1 86 ? 8.560 9.309 -3.063 1.00 84.69 86 LEU A O 1
ATOM 683 N N . GLN A 1 87 ? 8.939 10.381 -1.126 1.00 82.31 87 GLN A N 1
ATOM 684 C CA . GLN A 1 87 ? 8.880 11.729 -1.691 1.00 82.31 87 GLN A CA 1
ATOM 685 C C . GLN A 1 87 ? 10.042 11.982 -2.654 1.00 82.31 87 GLN A C 1
ATOM 687 O O . GLN A 1 87 ? 9.817 12.453 -3.766 1.00 82.31 87 GLN A O 1
ATOM 692 N N . LEU A 1 88 ? 11.264 11.592 -2.277 1.00 85.88 88 LEU A N 1
ATOM 693 C CA . LEU A 1 88 ? 12.443 11.686 -3.139 1.00 85.88 88 LEU A CA 1
ATOM 694 C C . LEU A 1 88 ? 12.235 10.937 -4.462 1.00 85.88 88 LEU A C 1
ATOM 696 O O . LEU A 1 88 ? 12.511 11.485 -5.526 1.00 85.88 88 LEU A O 1
ATOM 700 N N . LEU A 1 89 ? 11.720 9.706 -4.407 1.00 86.88 89 LEU A N 1
ATOM 701 C CA . LEU A 1 89 ? 11.418 8.923 -5.607 1.00 86.88 89 LEU A CA 1
ATOM 702 C C . LEU A 1 89 ? 10.307 9.568 -6.447 1.00 86.88 89 LEU A C 1
ATOM 704 O O . LEU A 1 89 ? 10.412 9.629 -7.667 1.00 86.88 89 LEU A O 1
ATOM 708 N N . SER A 1 90 ? 9.264 10.087 -5.796 1.00 82.69 90 SER A N 1
ATOM 709 C CA . SER A 1 90 ? 8.125 10.726 -6.460 1.00 82.69 90 SER A CA 1
ATOM 710 C C . SER A 1 90 ? 8.443 12.074 -7.104 1.00 82.69 90 SER A C 1
ATOM 712 O O . SER A 1 90 ? 7.689 12.491 -7.985 1.00 82.69 90 SER A O 1
ATOM 714 N N . SER A 1 91 ? 9.465 12.784 -6.636 1.00 81.50 91 SER A N 1
ATOM 715 C CA . SER A 1 91 ? 9.827 14.119 -7.130 1.00 81.50 91 SER A CA 1
ATOM 716 C C . SER A 1 91 ? 11.046 14.101 -8.058 1.00 81.50 91 SER A C 1
ATOM 718 O O . SER A 1 91 ? 11.409 15.138 -8.608 1.00 81.50 91 SER A O 1
ATOM 720 N N . ALA A 1 92 ? 11.693 12.947 -8.241 1.00 81.62 92 ALA A N 1
ATOM 721 C CA . ALA A 1 92 ? 12.820 12.813 -9.155 1.00 81.62 92 ALA A CA 1
ATOM 722 C C . ALA A 1 92 ? 12.377 12.981 -10.620 1.00 81.62 92 ALA A C 1
ATOM 724 O O . ALA A 1 92 ? 11.337 12.470 -11.032 1.00 81.62 92 ALA A O 1
ATOM 725 N N . SER A 1 93 ? 13.197 13.681 -11.406 1.00 71.50 93 SER A N 1
ATOM 726 C CA . SER A 1 93 ? 12.927 13.965 -12.820 1.00 71.50 93 SER A CA 1
ATOM 727 C C . SER A 1 93 ? 13.076 12.727 -13.720 1.00 71.50 93 SER A C 1
ATOM 729 O O . SER A 1 93 ? 13.935 11.874 -13.477 1.00 71.50 93 SER A O 1
ATOM 731 N N . TYR A 1 94 ? 12.272 12.671 -14.787 1.00 71.19 94 TYR A N 1
ATOM 732 C CA . TYR A 1 94 ? 12.212 11.603 -15.796 1.00 71.19 94 TYR A CA 1
ATOM 733 C C . TYR A 1 94 ? 13.388 11.655 -16.782 1.00 71.19 94 TYR A C 1
ATOM 735 O O . TYR A 1 94 ? 13.221 11.962 -17.962 1.00 71.19 94 TYR A O 1
ATOM 743 N N . THR A 1 95 ? 14.611 11.434 -16.310 1.00 64.81 95 THR A N 1
ATOM 744 C CA . THR A 1 95 ? 15.811 11.608 -17.154 1.00 64.81 95 THR A CA 1
ATOM 745 C C . THR A 1 95 ? 16.545 10.310 -17.471 1.00 64.81 95 THR A C 1
ATOM 747 O O . THR A 1 95 ? 17.516 10.331 -18.225 1.00 64.81 95 THR A O 1
ATOM 750 N N . SER A 1 96 ? 16.111 9.169 -16.927 1.00 65.25 96 SER A N 1
ATOM 751 C CA . SER A 1 96 ? 16.815 7.894 -17.083 1.00 65.25 96 SER A CA 1
ATOM 752 C C . SER A 1 96 ? 15.884 6.694 -16.914 1.00 65.25 96 SER A C 1
ATOM 754 O O . SER A 1 96 ? 14.917 6.742 -16.165 1.00 65.25 96 SER A O 1
ATOM 756 N N . ALA A 1 97 ? 16.268 5.555 -17.498 1.00 63.72 97 ALA A N 1
ATOM 757 C CA . ALA A 1 97 ? 15.670 4.240 -17.237 1.00 63.72 97 ALA A CA 1
ATOM 758 C C . ALA A 1 97 ? 15.784 3.771 -15.762 1.00 63.72 97 ALA A C 1
ATOM 760 O O . ALA A 1 97 ? 15.330 2.681 -15.420 1.00 63.72 97 ALA A O 1
ATOM 761 N N . SER A 1 98 ? 16.434 4.559 -14.901 1.00 72.69 98 SER A N 1
ATOM 762 C CA . SER A 1 98 ? 16.557 4.374 -13.453 1.00 72.69 98 SER A CA 1
ATOM 763 C C . SER A 1 98 ? 16.019 5.577 -12.671 1.00 72.69 98 SER A C 1
ATOM 765 O O . SER A 1 98 ? 16.574 5.923 -11.627 1.00 72.69 98 SER A O 1
ATOM 767 N N . ASP A 1 99 ? 15.022 6.276 -13.209 1.00 83.06 99 ASP A N 1
ATOM 768 C CA . ASP A 1 99 ? 14.416 7.415 -12.530 1.00 83.06 99 ASP A CA 1
ATOM 769 C C . ASP A 1 99 ? 13.649 7.001 -11.262 1.00 83.06 99 ASP A C 1
ATOM 771 O O . ASP A 1 99 ? 13.295 5.837 -11.041 1.00 83.06 99 ASP A O 1
ATOM 775 N N . GLY A 1 100 ? 13.437 7.975 -10.377 1.00 83.56 100 GLY A N 1
ATOM 776 C CA . GLY A 1 100 ? 12.743 7.734 -9.114 1.00 83.56 100 GLY A CA 1
ATOM 777 C C . GLY A 1 100 ? 11.325 7.175 -9.296 1.00 83.56 100 GLY A C 1
ATOM 778 O O . GLY A 1 100 ? 10.972 6.236 -8.578 1.00 83.56 100 GLY A O 1
ATOM 779 N N . PRO A 1 101 ? 10.530 7.647 -10.275 1.00 83.94 101 PRO A N 1
ATOM 780 C CA . PRO A 1 101 ? 9.211 7.088 -10.554 1.00 83.94 101 PRO A CA 1
ATOM 781 C C . PRO A 1 101 ? 9.249 5.608 -10.940 1.00 83.94 101 PRO A C 1
ATOM 783 O O . PRO A 1 101 ? 8.448 4.831 -10.427 1.00 83.94 101 PRO A O 1
ATOM 786 N N . THR A 1 102 ? 10.230 5.157 -11.724 1.00 88.94 102 THR A N 1
ATOM 787 C CA . THR A 1 102 ? 10.435 3.718 -11.968 1.00 88.94 102 THR A CA 1
ATOM 788 C C . THR A 1 102 ? 10.677 2.944 -10.674 1.00 88.94 102 THR A C 1
ATOM 790 O O . THR A 1 102 ? 10.149 1.848 -10.487 1.00 88.94 102 THR A O 1
ATOM 793 N N . GLN A 1 103 ? 11.436 3.517 -9.743 1.00 91.31 103 GLN A N 1
ATOM 794 C CA . GLN A 1 103 ? 11.717 2.906 -8.445 1.00 91.31 103 GLN A CA 1
ATOM 795 C C . GLN A 1 103 ? 10.509 2.918 -7.486 1.00 91.31 103 GLN A C 1
ATOM 797 O O . GLN A 1 103 ? 10.451 2.086 -6.578 1.00 91.31 103 GLN A O 1
ATOM 802 N N . LEU A 1 104 ? 9.492 3.769 -7.698 1.00 88.75 104 LEU A N 1
ATOM 803 C CA . LEU A 1 104 ? 8.230 3.691 -6.943 1.00 88.75 104 LEU A CA 1
ATOM 804 C C . LEU A 1 104 ? 7.504 2.357 -7.160 1.00 88.75 104 LEU A C 1
ATOM 806 O O . LEU A 1 104 ? 6.819 1.889 -6.245 1.00 88.75 104 LEU A O 1
ATOM 810 N N . LEU A 1 105 ? 7.692 1.707 -8.317 1.00 90.44 105 LEU A N 1
ATOM 811 C CA . LEU A 1 105 ? 7.131 0.381 -8.588 1.00 90.44 105 LEU A CA 1
ATOM 812 C C . LEU A 1 105 ? 7.594 -0.652 -7.551 1.00 90.44 105 LEU A C 1
ATOM 814 O O . LEU A 1 105 ? 6.824 -1.528 -7.160 1.00 90.44 105 LEU A O 1
ATOM 818 N N . SER A 1 106 ? 8.822 -0.516 -7.046 1.00 92.25 106 SER A N 1
ATOM 819 C CA . SER A 1 106 ? 9.359 -1.378 -5.994 1.00 92.25 106 SER A CA 1
ATOM 820 C C . SER A 1 106 ? 8.577 -1.245 -4.691 1.00 92.25 106 SER A C 1
ATOM 822 O O . SER A 1 106 ? 8.231 -2.249 -4.073 1.00 92.25 106 SER A O 1
ATOM 824 N N . HIS A 1 107 ? 8.233 -0.023 -4.285 1.00 89.94 107 HIS A N 1
ATOM 825 C CA . HIS A 1 107 ? 7.420 0.201 -3.089 1.00 89.94 107 HIS A CA 1
ATOM 826 C C . HIS A 1 107 ? 5.975 -0.264 -3.283 1.00 89.94 107 HIS A C 1
ATOM 828 O O . HIS A 1 107 ? 5.406 -0.876 -2.378 1.00 89.94 107 HIS A O 1
ATOM 834 N N . ALA A 1 108 ? 5.400 -0.032 -4.466 1.00 89.25 108 ALA A N 1
ATOM 835 C CA . ALA A 1 108 ? 4.077 -0.528 -4.833 1.00 89.25 108 ALA A CA 1
ATOM 836 C C . ALA A 1 108 ? 4.004 -2.058 -4.732 1.00 89.25 108 ALA A C 1
ATOM 838 O O . ALA A 1 108 ? 3.096 -2.593 -4.100 1.00 89.25 108 ALA A O 1
ATOM 839 N N . TYR A 1 109 ? 5.003 -2.748 -5.291 1.00 91.44 109 TYR A N 1
ATOM 840 C CA . TYR A 1 109 ? 5.153 -4.198 -5.209 1.00 91.44 109 TYR A CA 1
ATOM 841 C C . TYR A 1 109 ? 5.174 -4.686 -3.763 1.00 91.44 109 TYR A C 1
ATOM 843 O O . TYR A 1 109 ? 4.355 -5.523 -3.382 1.00 91.44 109 TYR A O 1
ATOM 851 N N . VAL A 1 110 ? 6.078 -4.127 -2.951 1.00 89.62 110 VAL A N 1
ATOM 852 C CA . VAL A 1 110 ? 6.254 -4.524 -1.548 1.00 89.62 110 VAL A CA 1
ATOM 853 C C . VAL A 1 110 ? 4.967 -4.366 -0.755 1.00 89.62 110 VAL A C 1
ATOM 855 O O . VAL A 1 110 ? 4.630 -5.229 0.050 1.00 89.62 110 VAL A O 1
ATOM 858 N N . ARG A 1 111 ? 4.251 -3.262 -0.970 1.00 88.00 111 ARG A N 1
ATOM 859 C CA . ARG A 1 111 ? 3.048 -2.934 -0.210 1.00 88.00 111 ARG A CA 1
ATOM 860 C C . ARG A 1 111 ? 1.832 -3.707 -0.697 1.00 88.00 111 ARG A C 1
ATOM 862 O O . ARG A 1 111 ? 1.241 -4.458 0.072 1.00 88.00 111 ARG A O 1
ATOM 869 N N . TYR A 1 112 ? 1.472 -3.570 -1.968 1.00 89.50 112 TYR A N 1
ATOM 870 C CA . TYR A 1 112 ? 0.197 -4.086 -2.455 1.00 89.50 112 TYR A CA 1
ATOM 871 C C . TYR A 1 112 ? 0.157 -5.612 -2.515 1.00 89.50 112 TYR A C 1
ATOM 873 O O . TYR A 1 112 ? -0.865 -6.197 -2.159 1.00 89.50 112 TYR A O 1
ATOM 881 N N . LEU A 1 113 ? 1.250 -6.291 -2.891 1.00 91.94 113 LEU 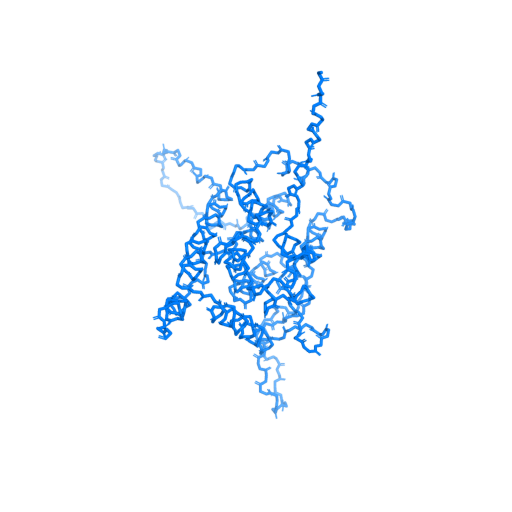A N 1
ATOM 882 C CA . LEU A 1 113 ? 1.250 -7.757 -2.851 1.00 91.94 113 LEU A CA 1
ATOM 883 C C . LEU A 1 113 ? 1.250 -8.307 -1.425 1.00 91.94 113 LEU A C 1
ATOM 885 O O . LEU A 1 113 ? 0.638 -9.351 -1.191 1.00 91.94 113 LEU A O 1
ATOM 889 N N . ALA A 1 114 ? 1.868 -7.605 -0.472 1.00 86.56 114 ALA A N 1
ATOM 890 C CA . ALA A 1 114 ? 1.757 -7.973 0.933 1.00 86.56 114 ALA A CA 1
ATOM 891 C C . ALA A 1 114 ? 0.302 -7.848 1.410 1.00 86.56 114 ALA A C 1
ATOM 893 O O . ALA A 1 114 ? -0.227 -8.805 1.978 1.00 86.56 114 ALA A O 1
ATOM 894 N N . ASP A 1 115 ? -0.377 -6.740 1.100 1.00 88.44 115 ASP A N 1
ATOM 895 C CA . ASP A 1 115 ? -1.772 -6.492 1.491 1.00 88.44 115 ASP A CA 1
ATOM 896 C C . ASP A 1 115 ? -2.757 -7.514 0.870 1.00 88.44 115 ASP A C 1
ATOM 898 O O . ASP A 1 115 ? -3.692 -7.983 1.531 1.00 88.44 115 ASP A O 1
ATOM 902 N N . LEU A 1 116 ? -2.528 -7.908 -0.389 1.00 90.31 116 LEU A N 1
ATOM 903 C CA . LEU A 1 116 ? -3.310 -8.920 -1.122 1.00 90.31 116 LEU A CA 1
ATOM 904 C C . LEU A 1 116 ? -2.962 -10.372 -0.735 1.00 90.31 116 LEU A C 1
ATOM 906 O O . LEU A 1 116 ? -3.673 -11.313 -1.101 1.00 90.31 116 LEU A O 1
ATOM 910 N N . GLY A 1 117 ? -1.838 -10.577 -0.051 1.00 88.44 117 GLY A N 1
ATOM 911 C CA . GLY A 1 117 ? -1.367 -11.867 0.439 1.00 88.44 117 GLY A CA 1
ATOM 912 C C . GLY A 1 117 ? -1.523 -11.965 1.952 1.00 88.44 117 GLY A C 1
ATOM 913 O O . GLY A 1 117 ? -2.618 -12.193 2.467 1.00 88.44 117 GLY A O 1
ATOM 914 N N . GLY A 1 118 ? -0.412 -11.782 2.671 1.00 82.12 118 GLY A N 1
ATOM 915 C CA . GLY A 1 118 ? -0.364 -11.867 4.134 1.00 82.12 118 GLY A CA 1
ATOM 916 C C . GLY A 1 118 ? -1.305 -10.890 4.850 1.00 82.12 118 GLY A C 1
ATOM 917 O O . GLY A 1 118 ? -1.814 -11.217 5.921 1.00 82.12 118 GLY A O 1
ATOM 918 N N . GLY A 1 119 ? -1.614 -9.743 4.242 1.00 85.94 119 GLY A N 1
ATOM 919 C CA . GLY A 1 119 ? -2.562 -8.759 4.766 1.00 85.94 119 GLY A CA 1
ATOM 920 C C . GLY A 1 119 ? -3.964 -9.325 4.999 1.00 85.94 119 GLY A C 1
ATOM 921 O O . GLY A 1 119 ? -4.634 -8.936 5.951 1.00 85.94 119 GLY A O 1
ATOM 922 N N . GLN A 1 120 ? -4.390 -10.323 4.219 1.00 87.25 120 GLN A N 1
ATOM 923 C CA . GLN A 1 120 ? -5.681 -10.986 4.437 1.00 87.25 120 GLN A CA 1
ATOM 924 C C . GLN A 1 120 ? -5.694 -11.824 5.726 1.00 87.25 120 GLN A C 1
ATOM 926 O O . GLN A 1 120 ? -6.697 -11.848 6.439 1.00 87.25 120 GLN A O 1
ATOM 931 N N . MET A 1 121 ? -4.564 -12.447 6.078 1.00 82.19 121 MET A N 1
ATOM 932 C CA . MET A 1 121 ? -4.413 -13.147 7.359 1.00 82.19 121 MET A CA 1
ATOM 933 C C . MET A 1 121 ? -4.342 -12.163 8.523 1.00 82.19 121 MET A C 1
ATOM 935 O O . MET A 1 121 ? -4.975 -12.378 9.552 1.00 82.19 121 MET A O 1
ATOM 939 N N . VAL A 1 122 ? -3.617 -11.057 8.351 1.00 81.88 122 VAL A N 1
ATOM 940 C CA . VAL A 1 122 ? -3.559 -9.978 9.343 1.00 81.88 122 VAL A CA 1
ATOM 941 C C . VAL A 1 122 ? -4.953 -9.424 9.625 1.00 81.88 122 VAL A C 1
ATOM 943 O O . VAL A 1 122 ? -5.342 -9.320 10.784 1.00 81.88 122 VAL A O 1
ATOM 946 N N . ARG A 1 123 ? -5.728 -9.125 8.579 1.00 85.19 123 ARG A N 1
ATOM 947 C CA . ARG A 1 123 ? -7.121 -8.679 8.688 1.00 85.19 123 ARG A CA 1
ATOM 948 C C . ARG A 1 123 ? -7.939 -9.619 9.568 1.00 85.19 123 ARG A C 1
ATOM 950 O O . ARG A 1 123 ? -8.639 -9.156 10.465 1.00 85.19 123 ARG A O 1
ATOM 957 N N . TYR A 1 124 ? -7.827 -10.926 9.329 1.00 82.00 124 TYR A N 1
ATOM 958 C CA . TYR A 1 124 ? -8.497 -11.942 10.137 1.00 82.00 124 TYR A CA 1
ATOM 959 C C . TYR A 1 124 ? -8.034 -11.913 11.600 1.00 82.00 124 TYR A C 1
ATOM 961 O O . TYR A 1 124 ? -8.870 -11.905 12.505 1.00 82.00 124 TYR A O 1
ATOM 969 N N . VAL A 1 125 ? -6.721 -11.851 11.841 1.00 81.81 125 VAL A N 1
ATOM 970 C CA . VAL A 1 125 ? -6.145 -11.819 13.194 1.00 81.81 125 VAL A CA 1
ATOM 971 C C . VAL A 1 125 ? -6.602 -10.584 13.967 1.00 81.81 125 VAL A C 1
ATOM 973 O O . VAL A 1 125 ? -7.063 -10.732 15.093 1.00 81.81 125 VAL A O 1
ATOM 976 N N . ILE A 1 126 ? -6.528 -9.387 13.376 1.00 82.00 126 ILE A N 1
ATOM 977 C CA . ILE A 1 126 ? -6.963 -8.137 14.021 1.00 82.00 126 ILE A CA 1
ATOM 978 C C . ILE A 1 126 ? -8.446 -8.219 14.356 1.00 82.00 126 ILE A C 1
ATOM 980 O O . ILE A 1 126 ? -8.834 -8.015 15.501 1.00 82.00 126 ILE A O 1
ATOM 984 N N . ALA A 1 127 ? -9.283 -8.541 13.373 1.00 83.44 127 ALA A N 1
ATOM 985 C CA . ALA A 1 127 ? -10.717 -8.548 13.594 1.00 83.44 127 ALA A CA 1
ATOM 986 C C . ALA A 1 127 ? -11.147 -9.586 14.637 1.00 83.44 127 ALA A C 1
ATOM 988 O O . ALA A 1 127 ? -12.056 -9.318 15.412 1.00 83.44 127 ALA A O 1
ATOM 989 N N . THR A 1 128 ? -10.455 -10.727 14.704 1.00 80.38 128 THR A N 1
ATOM 990 C CA . THR A 1 128 ? -10.674 -11.729 15.754 1.00 80.38 128 THR A CA 1
ATOM 991 C C . THR A 1 128 ? -10.210 -11.221 17.118 1.00 80.38 128 THR A C 1
ATOM 993 O O . THR A 1 128 ? -10.947 -11.317 18.093 1.00 80.38 128 THR A O 1
ATOM 996 N N . ALA A 1 129 ? -8.995 -10.671 17.203 1.00 81.12 129 ALA A N 1
ATOM 997 C CA . ALA A 1 129 ? -8.400 -10.227 18.462 1.00 81.12 129 ALA A CA 1
ATOM 998 C C . ALA A 1 129 ? -9.155 -9.054 19.105 1.00 81.12 129 ALA A C 1
ATOM 1000 O O . ALA A 1 129 ? -9.166 -8.933 20.328 1.00 81.12 129 ALA A O 1
ATOM 1001 N N . TYR A 1 130 ? -9.783 -8.209 18.286 1.00 78.12 130 TYR A N 1
ATOM 1002 C CA . TYR A 1 130 ? -10.512 -7.017 18.720 1.00 78.12 130 TYR A CA 1
ATOM 1003 C C . TYR A 1 130 ? -12.036 -7.152 18.624 1.00 78.12 130 TYR A C 1
ATOM 1005 O O . TYR A 1 130 ? -12.731 -6.151 18.777 1.00 78.12 130 TYR A O 1
ATOM 1013 N N . ASP A 1 131 ? -12.553 -8.359 18.368 1.00 82.00 131 ASP A N 1
ATOM 1014 C CA . ASP A 1 131 ? -13.991 -8.639 18.215 1.00 82.00 131 ASP A CA 1
ATOM 1015 C C . ASP A 1 131 ? -14.706 -7.641 17.279 1.00 82.00 131 ASP A C 1
ATOM 1017 O O . ASP A 1 131 ? -15.796 -7.128 17.550 1.00 82.00 131 ASP A O 1
ATOM 1021 N N . LEU A 1 132 ? -14.061 -7.315 16.154 1.00 83.25 132 LEU A N 1
ATOM 1022 C CA . LEU A 1 132 ? -14.626 -6.382 15.186 1.00 83.25 132 LEU A CA 1
ATOM 1023 C C . LEU A 1 132 ? -15.817 -7.055 14.502 1.00 83.25 132 LEU A C 1
ATOM 1025 O O . LEU A 1 132 ? -15.669 -8.083 13.835 1.00 83.25 132 LEU A O 1
ATOM 1029 N N . LYS A 1 133 ? -17.010 -6.465 14.663 1.00 66.88 133 LYS A N 1
ATOM 1030 C CA . LYS A 1 133 ? -18.271 -6.984 14.114 1.00 66.88 133 LYS A CA 1
ATOM 1031 C C . LYS A 1 133 ? -18.183 -7.090 12.589 1.00 66.88 133 LYS A C 1
ATOM 1033 O O . LYS A 1 133 ? -18.372 -6.122 11.858 1.00 66.88 133 LYS A O 1
ATOM 1038 N N . GLY A 1 134 ? -17.917 -8.298 12.112 1.00 60.50 134 GLY A N 1
ATOM 1039 C CA . GLY A 1 134 ? -17.861 -8.666 10.706 1.00 60.50 134 GLY A CA 1
ATOM 1040 C C . GLY A 1 134 ? -18.089 -10.170 10.544 1.00 60.50 134 GLY A C 1
ATOM 1041 O O . GLY A 1 134 ? -17.967 -10.907 11.522 1.00 60.50 134 GLY A O 1
ATOM 1042 N N . PRO A 1 135 ? -18.411 -10.679 9.341 1.00 51.78 135 PRO A N 1
ATOM 1043 C CA . PRO A 1 135 ? -18.786 -12.082 9.135 1.00 51.78 135 PRO A CA 1
ATOM 1044 C C . PRO A 1 135 ? -17.571 -13.032 9.158 1.00 51.78 135 PRO A C 1
ATOM 1046 O O . PRO A 1 135 ? -17.490 -13.974 8.381 1.00 51.78 135 PRO A O 1
ATOM 1049 N N . LEU A 1 136 ? -16.583 -12.770 10.015 1.00 51.88 136 LEU A N 1
ATOM 1050 C CA . LEU A 1 136 ? -15.305 -13.480 10.074 1.00 51.88 136 LEU A CA 1
ATOM 1051 C C . LEU A 1 136 ? -15.356 -14.740 10.940 1.00 51.88 136 LEU A C 1
ATOM 1053 O O . LEU A 1 136 ? -14.314 -15.286 11.293 1.00 51.88 136 LEU A O 1
ATOM 1057 N N . ARG A 1 137 ? -16.555 -15.245 11.250 1.00 49.62 137 ARG A N 1
ATOM 1058 C CA . ARG A 1 137 ? -16.664 -16.616 11.738 1.00 49.62 137 ARG A CA 1
ATOM 1059 C C . ARG A 1 137 ? -16.329 -17.555 10.580 1.00 49.62 137 ARG A C 1
ATOM 1061 O O . ARG A 1 137 ? -16.971 -17.442 9.533 1.00 49.62 137 ARG A O 1
ATOM 1068 N N . PRO A 1 138 ? -15.400 -18.508 10.762 1.00 45.88 138 PRO A N 1
ATOM 1069 C CA . PRO A 1 138 ? -15.357 -19.677 9.904 1.00 45.88 138 PRO A CA 1
ATOM 1070 C C . PRO A 1 138 ? -16.767 -20.268 9.903 1.00 45.88 138 PRO A C 1
ATOM 1072 O O . PRO A 1 138 ? -17.291 -20.617 10.963 1.00 45.88 138 PRO A O 1
ATOM 1075 N N . GLN A 1 139 ? -17.418 -20.313 8.742 1.00 44.56 139 GLN A N 1
ATOM 1076 C CA . GLN A 1 139 ? -18.684 -21.021 8.572 1.00 44.56 139 GLN A CA 1
ATOM 1077 C C . GLN A 1 139 ? -18.392 -22.521 8.716 1.00 44.56 139 GLN A C 1
ATOM 1079 O O . GLN A 1 139 ? -18.265 -23.250 7.734 1.00 44.56 139 GLN A O 1
ATOM 1084 N N . ILE A 1 140 ? -18.225 -22.992 9.953 1.00 44.78 140 ILE A N 1
ATOM 1085 C CA . ILE A 1 140 ? -18.355 -24.411 10.261 1.00 44.78 140 ILE A CA 1
ATOM 1086 C C . ILE A 1 140 ? -19.838 -24.702 10.068 1.00 44.78 140 ILE A C 1
ATOM 1088 O O . ILE A 1 140 ? -20.673 -24.191 10.810 1.00 44.78 140 ILE A O 1
ATOM 1092 N N . LYS A 1 141 ? -20.147 -25.453 9.010 1.00 42.09 141 LYS A N 1
ATOM 1093 C CA . LYS A 1 141 ? -21.496 -25.847 8.600 1.00 42.09 141 LYS A CA 1
ATOM 1094 C C . LYS A 1 141 ? -22.335 -26.296 9.805 1.00 42.09 141 LYS A C 1
ATOM 1096 O O . LYS A 1 141 ? -22.229 -27.440 10.234 1.00 42.09 141 LYS A O 1
ATOM 1101 N N . ALA A 1 142 ? -23.219 -25.434 10.292 1.00 39.31 142 ALA A N 1
ATOM 1102 C CA . ALA A 1 142 ? -24.441 -25.887 10.933 1.00 39.31 142 ALA A CA 1
ATOM 1103 C C . ALA A 1 142 ? -25.456 -26.090 9.799 1.00 39.31 142 ALA A C 1
ATOM 1105 O O . ALA A 1 142 ? -25.985 -25.126 9.259 1.00 39.31 142 ALA A O 1
ATOM 1106 N N . ASN A 1 143 ? -25.664 -27.354 9.422 1.00 42.84 143 ASN A N 1
ATOM 1107 C CA . ASN A 1 143 ? -26.718 -27.850 8.525 1.00 42.84 143 ASN A CA 1
ATOM 1108 C C . ASN A 1 143 ? -26.503 -27.600 7.018 1.00 42.84 143 ASN A C 1
ATOM 1110 O O . ASN A 1 143 ? -27.116 -26.730 6.408 1.00 42.84 143 ASN A O 1
ATOM 1114 N N . ALA A 1 144 ? -25.676 -28.441 6.386 1.00 41.47 144 ALA A N 1
ATOM 1115 C CA . ALA A 1 144 ? -25.684 -28.614 4.934 1.00 41.47 144 ALA A CA 1
ATOM 1116 C C . ALA A 1 144 ? -26.649 -29.749 4.555 1.00 41.47 144 ALA A C 1
ATOM 1118 O O . ALA A 1 144 ? -26.251 -30.911 4.560 1.00 41.47 144 ALA A O 1
ATOM 1119 N N . ALA A 1 145 ? -27.901 -29.400 4.249 1.00 40.66 145 ALA A N 1
ATOM 1120 C CA . ALA A 1 145 ? -28.834 -30.280 3.539 1.00 40.66 145 ALA A CA 1
ATOM 1121 C C . ALA A 1 145 ? -28.887 -29.993 2.025 1.00 40.66 145 ALA A C 1
ATOM 1123 O O . ALA A 1 145 ? -29.274 -30.878 1.277 1.00 40.66 145 ALA A O 1
ATOM 1124 N N . ASP A 1 146 ? -28.399 -28.839 1.552 1.00 40.72 146 ASP A N 1
ATOM 1125 C CA . ASP A 1 146 ? -28.399 -28.515 0.120 1.00 40.72 146 ASP A CA 1
ATOM 1126 C C . ASP A 1 146 ? -26.972 -28.419 -0.429 1.00 40.72 146 ASP A C 1
ATOM 1128 O O . ASP A 1 146 ? -26.276 -27.402 -0.365 1.00 40.72 146 ASP A O 1
ATOM 1132 N N . SER A 1 147 ? -26.512 -29.552 -0.951 1.00 47.44 147 SER A N 1
ATOM 1133 C CA . SER A 1 147 ? -25.294 -29.690 -1.738 1.00 47.44 147 SER A CA 1
ATOM 1134 C C . SER A 1 147 ? -25.525 -29.172 -3.156 1.00 47.44 147 SER A C 1
ATOM 1136 O O . SER A 1 147 ? -26.270 -29.801 -3.902 1.00 47.44 147 SER A O 1
ATOM 1138 N N . ASN A 1 148 ? -24.881 -28.052 -3.511 1.00 42.16 148 ASN A N 1
ATOM 1139 C CA . ASN A 1 148 ? -24.308 -27.796 -4.851 1.00 42.16 148 ASN A CA 1
ATOM 1140 C C . ASN A 1 148 ? -23.493 -26.486 -4.976 1.00 42.16 148 ASN A C 1
ATOM 1142 O O . ASN A 1 148 ? -23.038 -26.159 -6.068 1.00 42.16 148 ASN A O 1
ATOM 1146 N N . SER A 1 149 ? -23.227 -25.752 -3.888 1.00 42.25 149 SER A N 1
ATOM 1147 C CA . SER A 1 149 ? -22.248 -24.652 -3.910 1.00 42.25 149 SER A CA 1
ATOM 1148 C C . SER A 1 149 ? -20.893 -25.133 -3.388 1.00 42.25 149 SER A C 1
ATOM 1150 O O . SER A 1 149 ? -20.729 -25.411 -2.199 1.00 42.25 149 SER A O 1
ATOM 1152 N N . SER A 1 150 ? -19.915 -25.251 -4.283 1.00 39.75 150 SER A N 1
ATOM 1153 C CA . SER A 1 150 ? -18.526 -25.611 -3.981 1.00 39.75 150 SER A CA 1
ATOM 1154 C C . SER A 1 150 ? -17.698 -24.457 -3.395 1.00 39.75 150 SER A C 1
ATOM 1156 O O . SER A 1 150 ? -16.486 -24.599 -3.255 1.00 39.75 150 SER A O 1
ATOM 1158 N N . ASP A 1 151 ? -18.307 -23.320 -3.046 1.00 41.28 151 ASP A N 1
ATOM 1159 C CA . ASP A 1 151 ? -17.575 -22.146 -2.558 1.00 41.28 151 ASP A CA 1
ATOM 1160 C C . ASP A 1 151 ? -17.523 -22.134 -1.019 1.00 41.28 151 ASP A C 1
ATOM 1162 O O . ASP A 1 151 ? -18.306 -21.489 -0.322 1.00 41.28 151 ASP A O 1
ATOM 1166 N N . GLN A 1 152 ? -16.611 -22.938 -0.468 1.00 42.12 152 GLN A N 1
ATOM 1167 C CA . GLN A 1 152 ? -16.268 -22.946 0.957 1.00 42.12 152 GLN A CA 1
ATOM 1168 C C . GLN A 1 152 ? -15.432 -21.700 1.293 1.00 42.12 152 GLN A C 1
ATOM 1170 O O . GLN A 1 152 ? -14.207 -21.747 1.399 1.00 42.12 152 GLN A O 1
ATOM 1175 N N . THR A 1 153 ? -16.082 -20.549 1.458 1.00 45.25 153 THR A N 1
ATOM 1176 C CA . THR A 1 153 ? -15.399 -19.316 1.871 1.00 45.25 153 THR A CA 1
ATOM 1177 C C . THR A 1 153 ? -15.155 -19.326 3.382 1.00 45.25 153 THR A C 1
ATOM 1179 O O . THR A 1 153 ? -16.039 -18.988 4.168 1.00 45.25 153 THR A O 1
ATOM 1182 N N . LEU A 1 154 ? -13.942 -19.708 3.796 1.00 48.72 154 LEU A N 1
ATOM 1183 C CA . LEU A 1 154 ? -13.498 -19.679 5.201 1.00 48.72 154 LEU A CA 1
ATOM 1184 C C . LEU A 1 154 ? -13.368 -18.243 5.757 1.00 48.72 154 LEU A C 1
ATOM 1186 O O . LEU A 1 154 ? -13.375 -18.046 6.969 1.00 48.72 154 LEU A O 1
ATOM 1190 N N . PHE A 1 155 ? -13.289 -17.239 4.879 1.00 56.84 155 PHE A N 1
ATOM 1191 C CA . PHE A 1 155 ? -13.133 -15.831 5.234 1.00 56.84 155 PHE A CA 1
ATOM 1192 C C . PHE A 1 155 ? -14.192 -14.982 4.526 1.00 56.84 155 PHE A C 1
ATOM 1194 O O . PHE A 1 155 ? -14.387 -15.094 3.317 1.00 56.84 155 PHE A O 1
ATOM 1201 N N . SER A 1 156 ? -14.867 -14.099 5.264 1.00 58.53 156 SER A N 1
ATOM 1202 C CA . SER A 1 156 ? -15.699 -13.060 4.655 1.00 58.53 156 SER A CA 1
ATOM 1203 C C . SER A 1 156 ? -14.829 -11.888 4.212 1.00 58.53 156 SER A C 1
ATOM 1205 O O . SER A 1 156 ? -14.118 -11.292 5.022 1.00 58.53 156 SER A O 1
ATOM 1207 N N . TYR A 1 157 ? -14.886 -11.529 2.930 1.00 64.81 157 TYR A N 1
ATOM 1208 C CA . TYR A 1 157 ? -14.074 -10.458 2.332 1.00 64.81 157 TYR A CA 1
ATOM 1209 C C . TYR A 1 157 ? -14.787 -9.096 2.256 1.00 64.81 157 TYR A C 1
ATOM 1211 O O . TYR A 1 157 ? -14.281 -8.157 1.648 1.00 64.81 157 TYR A O 1
ATOM 1219 N N . GLY A 1 158 ? -15.960 -8.966 2.884 1.00 68.44 158 GLY A N 1
ATOM 1220 C CA . GLY A 1 158 ? -16.694 -7.699 2.953 1.00 68.44 158 GLY A CA 1
ATOM 1221 C C . GLY A 1 158 ? -15.989 -6.623 3.796 1.00 68.44 158 GLY A C 1
ATOM 1222 O O . GLY A 1 158 ? -15.117 -6.943 4.607 1.00 68.44 158 GLY A O 1
ATOM 1223 N N . PRO A 1 159 ? -16.357 -5.340 3.648 1.00 75.69 159 PRO A N 1
ATOM 1224 C CA . PRO A 1 159 ? -15.832 -4.284 4.505 1.00 75.69 159 PRO A CA 1
ATOM 1225 C C . PRO A 1 159 ? -16.228 -4.554 5.963 1.00 75.69 159 PRO A C 1
ATOM 1227 O O . PRO A 1 159 ? -17.405 -4.714 6.279 1.00 75.69 159 PRO A O 1
ATOM 1230 N N . VAL A 1 160 ? -15.230 -4.620 6.840 1.00 86.25 160 VAL A N 1
ATOM 1231 C CA . VAL A 1 160 ? -15.399 -4.704 8.295 1.00 86.25 160 VAL A CA 1
ATOM 1232 C C . VAL A 1 160 ? -14.769 -3.442 8.856 1.00 86.25 160 VAL A C 1
ATOM 1234 O O . VAL A 1 160 ? -13.606 -3.169 8.557 1.00 86.25 160 VAL A O 1
ATOM 1237 N N . GLN A 1 161 ? -15.547 -2.649 9.595 1.00 87.50 161 GLN A N 1
ATOM 1238 C CA . GLN A 1 161 ? -15.048 -1.401 10.173 1.00 87.50 161 GLN A CA 1
ATOM 1239 C C . GLN A 1 161 ? -13.836 -1.680 11.064 1.00 87.50 161 GLN A C 1
ATOM 1241 O O . GLN A 1 161 ? -13.794 -2.693 11.761 1.00 87.50 161 GLN A O 1
ATOM 1246 N N . GLY A 1 162 ? -12.837 -0.805 10.989 1.00 84.62 162 GLY A N 1
ATOM 1247 C CA . GLY A 1 162 ? -11.577 -0.982 11.698 1.00 84.62 162 GLY A CA 1
ATOM 1248 C C . GLY A 1 162 ? -10.590 -1.912 10.994 1.00 84.62 162 GLY A C 1
ATOM 1249 O O . GLY A 1 162 ? -9.466 -2.015 11.454 1.00 84.62 162 GLY A O 1
ATOM 1250 N N . VAL A 1 163 ? -10.943 -2.575 9.889 1.00 88.62 163 VAL A N 1
ATOM 1251 C CA . VAL A 1 163 ? -9.982 -3.303 9.030 1.00 88.62 163 VAL A CA 1
ATOM 1252 C C . VAL A 1 163 ? -10.325 -3.165 7.540 1.00 88.62 163 VAL A C 1
ATOM 1254 O O . VAL A 1 163 ? -10.041 -4.055 6.727 1.00 88.62 163 VAL A O 1
ATOM 1257 N N . THR A 1 164 ? -10.970 -2.063 7.155 1.00 89.38 164 THR A N 1
ATOM 1258 C CA . THR A 1 164 ? -11.336 -1.779 5.762 1.00 89.38 164 THR A CA 1
ATOM 1259 C C . THR A 1 164 ? -10.116 -1.535 4.875 1.00 89.38 164 THR A C 1
ATOM 1261 O O . THR A 1 164 ? -10.212 -1.729 3.664 1.00 89.38 164 THR A O 1
ATOM 1264 N N . PHE A 1 165 ? -8.957 -1.197 5.449 1.00 88.06 165 PHE A N 1
ATOM 1265 C CA . PHE A 1 165 ? -7.665 -1.100 4.764 1.00 88.06 165 PHE A CA 1
ATOM 1266 C C . PHE A 1 165 ? -7.361 -2.346 3.917 1.00 88.06 165 PHE A C 1
ATOM 1268 O O . PHE A 1 165 ? -6.974 -2.247 2.750 1.00 88.06 165 PHE A O 1
ATOM 1275 N N . TYR A 1 166 ? -7.623 -3.527 4.480 1.00 89.06 166 TYR A N 1
ATOM 1276 C CA . TYR A 1 166 ? -7.389 -4.817 3.831 1.00 89.06 166 TYR A CA 1
ATOM 1277 C C . TYR A 1 166 ? -8.550 -5.285 2.942 1.00 89.06 166 TYR A C 1
ATOM 1279 O O . TYR A 1 166 ? -8.472 -6.367 2.356 1.00 89.06 166 TYR A O 1
ATOM 1287 N N . ALA A 1 167 ? -9.633 -4.510 2.842 1.00 89.88 167 ALA A N 1
ATOM 1288 C CA . ALA A 1 167 ? -10.751 -4.819 1.962 1.00 89.88 167 ALA A CA 1
ATOM 1289 C C . ALA A 1 167 ? -10.473 -4.286 0.548 1.00 89.88 167 ALA A C 1
ATOM 1291 O O . ALA A 1 167 ? -10.317 -3.082 0.324 1.00 89.88 167 ALA A O 1
ATOM 1292 N N . PHE A 1 168 ? -10.440 -5.190 -0.428 1.00 91.31 168 PHE A N 1
ATOM 1293 C CA . PHE A 1 168 ? -10.288 -4.852 -1.843 1.00 91.31 168 PHE A CA 1
ATOM 1294 C C . PHE A 1 168 ? -11.624 -4.982 -2.569 1.00 91.31 168 PHE A C 1
ATOM 1296 O O . PHE A 1 168 ? -12.499 -5.745 -2.157 1.00 91.31 168 PHE A O 1
ATOM 1303 N N . ARG A 1 169 ? -11.785 -4.228 -3.656 1.00 92.12 169 ARG A N 1
ATOM 1304 C CA . ARG A 1 169 ? -12.913 -4.374 -4.584 1.00 92.12 169 ARG A CA 1
ATOM 1305 C C . ARG A 1 169 ? -12.530 -5.331 -5.705 1.00 92.12 169 ARG A C 1
ATOM 1307 O O . ARG A 1 169 ? -11.350 -5.502 -5.990 1.00 92.12 169 ARG A O 1
ATOM 1314 N N . SER A 1 170 ? -13.521 -5.961 -6.320 1.00 90.88 170 SER A N 1
ATOM 1315 C CA . SER A 1 170 ? -13.324 -6.742 -7.543 1.00 90.88 170 SER A CA 1
ATOM 1316 C C . SER A 1 170 ? -12.809 -5.849 -8.678 1.00 90.88 170 SER A C 1
ATOM 1318 O O . SER A 1 170 ? -13.131 -4.664 -8.739 1.00 90.88 170 SER A O 1
ATOM 1320 N N . ILE A 1 171 ? -12.035 -6.422 -9.605 1.00 87.94 171 ILE A N 1
ATOM 1321 C CA . ILE A 1 171 ? -11.485 -5.679 -10.755 1.00 87.94 171 ILE A CA 1
ATOM 1322 C C . ILE A 1 171 ? -12.609 -5.135 -11.647 1.00 87.94 171 ILE A C 1
ATOM 1324 O O . ILE A 1 171 ? -12.510 -4.033 -12.179 1.00 87.94 171 ILE A O 1
ATOM 1328 N N . HIS A 1 172 ? -13.686 -5.907 -11.803 1.00 86.38 172 HIS A N 1
ATOM 1329 C CA . HIS A 1 172 ? -14.760 -5.623 -12.759 1.00 86.38 172 HIS A CA 1
ATOM 1330 C C . HIS A 1 172 ? -16.069 -5.194 -12.089 1.00 86.38 172 HIS A C 1
ATOM 1332 O O . HIS A 1 172 ? -17.094 -5.063 -12.757 1.00 86.38 172 HIS A O 1
ATOM 1338 N N . SER A 1 173 ? -16.084 -5.010 -10.766 1.00 87.62 173 SER A N 1
ATOM 1339 C CA . SER A 1 173 ? -17.292 -4.586 -10.063 1.00 87.62 173 SER A CA 1
ATOM 1340 C C . SER A 1 173 ? -16.985 -3.837 -8.771 1.00 87.62 173 SER A C 1
ATOM 1342 O O . SER A 1 173 ? -15.960 -4.040 -8.133 1.00 87.62 173 SER A O 1
ATOM 1344 N N . ASN A 1 174 ? -17.940 -3.030 -8.312 1.00 85.56 174 ASN A N 1
ATOM 1345 C CA . ASN A 1 174 ? -17.847 -2.341 -7.021 1.00 85.56 174 ASN A CA 1
ATOM 1346 C C . ASN A 1 174 ? -18.062 -3.261 -5.806 1.00 85.56 174 ASN A C 1
ATOM 1348 O O . ASN A 1 174 ? -18.116 -2.781 -4.673 1.00 85.56 174 ASN A O 1
ATOM 1352 N N . LYS A 1 175 ? -18.212 -4.572 -6.023 1.00 89.00 175 LYS A N 1
ATOM 1353 C CA . LYS A 1 175 ? -18.405 -5.539 -4.944 1.00 89.00 175 LYS A CA 1
ATOM 1354 C C . LYS A 1 175 ? -17.072 -5.832 -4.244 1.00 89.00 175 LYS A C 1
ATOM 1356 O O . LYS A 1 175 ? -16.018 -5.740 -4.880 1.00 89.00 175 LYS A O 1
ATOM 1361 N N . PRO A 1 176 ? -17.097 -6.220 -2.957 1.00 89.50 176 PRO A N 1
ATOM 1362 C CA . PRO A 1 176 ? -15.902 -6.706 -2.275 1.00 89.50 176 PRO A CA 1
ATOM 1363 C C . PRO A 1 176 ? -15.287 -7.906 -3.012 1.00 89.50 176 PRO A C 1
ATOM 1365 O O . PRO A 1 176 ? -16.008 -8.800 -3.460 1.00 89.50 176 PRO A O 1
ATOM 1368 N N . ALA A 1 177 ? -13.963 -7.919 -3.150 1.00 90.69 177 ALA A N 1
ATOM 1369 C CA . ALA A 1 177 ? -13.215 -8.997 -3.786 1.00 90.69 177 ALA A CA 1
ATOM 1370 C C . ALA A 1 177 ? -13.234 -10.249 -2.905 1.00 90.69 177 ALA A C 1
ATOM 1372 O O . ALA A 1 177 ? -12.763 -10.207 -1.776 1.00 90.69 177 ALA A O 1
ATOM 1373 N N . ASN A 1 178 ? -13.728 -11.375 -3.420 1.00 88.00 178 ASN A N 1
ATOM 1374 C CA . ASN A 1 178 ? -13.544 -12.677 -2.774 1.00 88.00 178 ASN A CA 1
ATOM 1375 C C . ASN A 1 178 ? -12.111 -13.213 -2.993 1.00 88.00 178 ASN A C 1
ATOM 1377 O O . ASN A 1 178 ? -11.302 -12.593 -3.683 1.00 88.00 178 ASN A O 1
ATOM 1381 N N . GLN A 1 179 ? -11.789 -14.392 -2.454 1.00 87.00 179 GLN A N 1
ATOM 1382 C CA . GLN A 1 179 ? -10.452 -14.986 -2.597 1.00 87.00 179 GLN A CA 1
ATOM 1383 C C . GLN A 1 179 ? -10.009 -15.167 -4.061 1.00 87.00 179 GLN A C 1
ATOM 1385 O O . GLN A 1 179 ? -8.836 -14.961 -4.384 1.00 87.00 179 GLN A O 1
ATOM 1390 N N . GLY A 1 180 ? -10.936 -15.548 -4.946 1.00 90.12 180 GLY A N 1
ATOM 1391 C CA . GLY A 1 180 ? -10.673 -15.679 -6.378 1.00 90.12 180 GLY A CA 1
ATOM 1392 C C . GLY A 1 180 ? -10.305 -14.337 -7.009 1.00 90.12 180 GLY A C 1
ATOM 1393 O O . GLY A 1 180 ? -9.301 -14.241 -7.710 1.00 90.12 180 GLY A O 1
ATOM 1394 N N . GLU A 1 181 ? -11.055 -13.283 -6.689 1.00 93.44 181 GLU A N 1
ATOM 1395 C CA . GLU A 1 181 ? -10.769 -11.915 -7.130 1.00 93.44 181 GLU A CA 1
ATOM 1396 C C . GLU A 1 181 ? -9.439 -11.395 -6.575 1.00 93.44 181 GLU A C 1
ATOM 1398 O O . GLU A 1 181 ? -8.650 -10.849 -7.335 1.00 93.44 181 GLU A O 1
ATOM 1403 N N . ILE A 1 182 ? -9.114 -11.636 -5.300 1.00 92.62 182 ILE A N 1
ATOM 1404 C CA . ILE A 1 182 ? -7.802 -11.286 -4.726 1.00 92.62 182 ILE A CA 1
ATOM 1405 C C . ILE A 1 182 ? -6.659 -11.940 -5.516 1.00 92.62 182 ILE A C 1
ATOM 1407 O O . ILE A 1 182 ? -5.645 -11.301 -5.801 1.00 92.62 182 ILE A O 1
ATOM 1411 N N . ASN A 1 183 ? -6.813 -13.206 -5.915 1.00 93.31 183 ASN A N 1
ATOM 1412 C CA . ASN A 1 183 ? -5.826 -13.887 -6.755 1.00 93.31 183 ASN A CA 1
ATOM 1413 C C . ASN A 1 183 ? -5.724 -13.268 -8.156 1.00 93.31 183 ASN A C 1
ATOM 1415 O O . ASN A 1 183 ? -4.610 -13.090 -8.647 1.00 93.31 183 ASN A O 1
ATOM 1419 N N . ARG A 1 184 ? -6.851 -12.881 -8.766 1.00 95.31 184 ARG A N 1
ATOM 1420 C CA . ARG A 1 184 ? -6.864 -12.164 -10.052 1.00 95.31 184 ARG A CA 1
ATOM 1421 C C . ARG A 1 184 ? -6.192 -10.797 -9.952 1.00 95.31 184 ARG A C 1
ATOM 1423 O O . ARG A 1 184 ? -5.423 -10.456 -10.839 1.00 95.31 184 ARG A O 1
ATOM 1430 N N . ILE A 1 185 ? -6.406 -10.0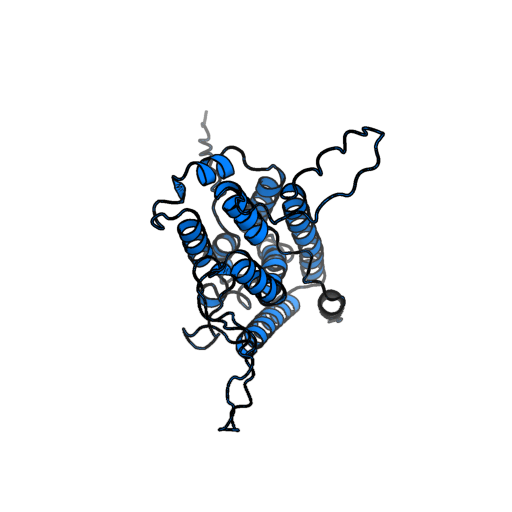55 -8.864 1.00 95.25 185 ILE A N 1
ATOM 1431 C CA . ILE A 1 185 ? -5.762 -8.751 -8.627 1.00 95.25 185 ILE A CA 1
ATOM 1432 C C . ILE A 1 185 ? -4.247 -8.916 -8.511 1.00 95.25 185 ILE A C 1
ATOM 1434 O O . ILE A 1 185 ? -3.502 -8.162 -9.131 1.00 95.25 185 ILE A O 1
ATOM 1438 N N . LYS A 1 186 ? -3.775 -9.925 -7.764 1.00 95.12 186 LYS A N 1
ATOM 1439 C CA . LYS A 1 186 ? -2.337 -10.229 -7.677 1.00 95.12 186 LYS A CA 1
ATOM 1440 C C . LYS A 1 186 ? -1.747 -10.554 -9.043 1.00 95.12 186 LYS A C 1
ATOM 1442 O O . LYS A 1 186 ? -0.667 -10.064 -9.352 1.00 95.12 186 LYS A O 1
ATOM 1447 N N . LEU A 1 187 ? -2.436 -11.377 -9.835 1.00 96.31 187 LEU A N 1
ATOM 1448 C CA . LEU A 1 187 ? -1.981 -11.742 -11.174 1.00 96.31 187 LEU A CA 1
ATOM 1449 C C . LEU A 1 187 ? -1.934 -10.517 -12.093 1.00 96.31 187 LEU A C 1
ATOM 1451 O O . LEU A 1 187 ? -0.881 -10.238 -12.647 1.00 96.31 187 LEU A O 1
ATOM 1455 N N . TRP A 1 188 ? -3.009 -9.727 -12.144 1.00 96.19 188 TRP A N 1
ATOM 1456 C CA . TRP A 1 188 ? -3.065 -8.473 -12.899 1.00 96.19 188 TRP A CA 1
ATOM 1457 C C . TRP A 1 188 ? -1.912 -7.526 -12.534 1.00 96.19 188 TRP A C 1
ATOM 1459 O O . TRP A 1 188 ? -1.233 -7.007 -13.415 1.00 96.19 188 TRP A O 1
ATOM 1469 N N . PHE A 1 189 ? -1.638 -7.341 -11.238 1.00 95.12 189 PHE A N 1
ATOM 1470 C CA . PHE A 1 189 ? -0.538 -6.488 -10.791 1.00 95.12 189 PHE A CA 1
ATOM 1471 C C . PHE A 1 189 ? 0.830 -7.044 -11.220 1.00 95.12 189 PHE A C 1
ATOM 1473 O O . PHE A 1 189 ? 1.687 -6.299 -11.696 1.00 95.12 189 PHE A O 1
ATOM 1480 N N . LYS A 1 190 ? 1.031 -8.363 -11.088 1.00 94.88 190 LYS A N 1
ATOM 1481 C CA . LYS A 1 190 ? 2.250 -9.061 -11.524 1.00 94.88 190 LYS A CA 1
ATOM 1482 C C . LYS A 1 190 ? 2.459 -8.945 -13.042 1.00 94.88 190 LYS A C 1
ATOM 1484 O O . LYS A 1 190 ? 3.573 -8.659 -13.470 1.00 94.88 190 LYS A O 1
ATOM 1489 N N . ASP A 1 191 ? 1.406 -9.086 -13.841 1.00 95.75 191 ASP A N 1
ATOM 1490 C CA . ASP A 1 191 ? 1.454 -8.927 -15.300 1.00 95.75 191 ASP A CA 1
ATOM 1491 C C . ASP A 1 191 ? 1.752 -7.477 -15.708 1.00 95.75 191 ASP A C 1
ATOM 1493 O O . ASP A 1 191 ? 2.549 -7.227 -16.619 1.00 95.75 191 ASP A O 1
ATOM 1497 N N . GLY A 1 192 ? 1.197 -6.508 -14.976 1.00 94.19 192 GLY A N 1
ATOM 1498 C CA . GLY A 1 192 ? 1.533 -5.097 -15.135 1.00 94.19 192 GLY A CA 1
ATOM 1499 C C . GLY A 1 192 ? 3.018 -4.823 -14.872 1.00 94.19 192 GLY A C 1
ATOM 1500 O O . GLY A 1 192 ? 3.668 -4.143 -15.669 1.00 94.19 192 GLY A O 1
ATOM 1501 N N . MET A 1 193 ? 3.590 -5.412 -13.817 1.00 92.38 193 MET A N 1
ATOM 1502 C CA . MET A 1 193 ? 5.028 -5.322 -13.537 1.00 92.38 193 MET A CA 1
ATOM 1503 C C . MET A 1 193 ? 5.892 -6.006 -14.595 1.00 92.38 193 MET A C 1
ATOM 1505 O O . MET A 1 193 ? 6.951 -5.483 -14.935 1.00 92.38 193 MET A O 1
ATOM 1509 N N . ASN A 1 194 ? 5.459 -7.152 -15.125 1.00 92.00 194 ASN A N 1
ATOM 1510 C CA . ASN A 1 194 ? 6.160 -7.830 -16.217 1.00 92.00 194 ASN A CA 1
ATOM 1511 C C . ASN A 1 194 ? 6.227 -6.927 -17.451 1.00 92.00 194 ASN A C 1
ATOM 1513 O O . ASN A 1 194 ? 7.311 -6.697 -17.982 1.00 92.00 194 ASN A O 1
ATOM 1517 N N . SER A 1 195 ? 5.095 -6.324 -17.819 1.00 92.19 195 SER A N 1
ATOM 1518 C CA . SER A 1 195 ? 5.000 -5.378 -18.936 1.00 92.19 195 SER A CA 1
ATOM 1519 C C . SER A 1 195 ? 5.900 -4.152 -18.730 1.00 92.19 195 SER A C 1
ATOM 1521 O O . SER A 1 195 ? 6.562 -3.691 -19.658 1.00 92.19 195 SER A O 1
ATOM 1523 N N . ALA A 1 196 ? 5.975 -3.625 -17.502 1.00 89.56 196 ALA A N 1
ATOM 1524 C CA . ALA A 1 196 ? 6.909 -2.551 -17.159 1.00 89.56 196 ALA A CA 1
ATOM 1525 C C . ALA A 1 196 ? 8.372 -3.015 -17.275 1.00 89.56 196 ALA A C 1
ATOM 1527 O O . ALA A 1 196 ? 9.218 -2.298 -17.802 1.00 89.56 196 ALA A O 1
ATOM 1528 N N . GLY A 1 197 ? 8.669 -4.235 -16.823 1.00 88.94 197 GLY A N 1
ATOM 1529 C CA . GLY A 1 197 ? 9.989 -4.848 -16.909 1.00 88.94 197 GLY A CA 1
ATOM 1530 C C . GLY A 1 197 ? 10.463 -5.086 -18.343 1.00 88.94 197 GLY A C 1
ATOM 1531 O O . GLY A 1 197 ? 11.653 -4.946 -18.602 1.00 88.94 197 GLY A O 1
ATOM 1532 N N . GLU A 1 198 ? 9.575 -5.413 -19.280 1.00 89.81 198 GLU A N 1
ATOM 1533 C CA . GLU A 1 198 ? 9.906 -5.571 -20.707 1.00 89.81 198 GLU A CA 1
ATOM 1534 C C . GLU A 1 198 ? 10.348 -4.256 -21.355 1.00 89.81 198 GLU A C 1
ATOM 1536 O O . GLU A 1 198 ? 11.264 -4.246 -22.175 1.00 89.81 198 GLU A O 1
ATOM 1541 N N . LYS A 1 199 ? 9.763 -3.133 -20.926 1.00 87.00 199 LYS A N 1
ATOM 1542 C CA . LYS A 1 199 ? 10.161 -1.784 -21.361 1.00 87.00 199 LYS A CA 1
ATOM 1543 C C . LYS A 1 199 ? 11.486 -1.330 -20.740 1.00 87.00 199 LYS A C 1
ATOM 1545 O O . LYS A 1 199 ? 12.081 -0.355 -21.194 1.00 87.00 199 LYS A O 1
ATOM 1550 N N . LEU A 1 200 ? 11.948 -2.013 -19.692 1.00 86.38 200 LEU A N 1
ATOM 1551 C CA . LEU A 1 200 ? 13.155 -1.664 -18.954 1.00 86.38 200 LEU A CA 1
ATOM 1552 C C . LEU A 1 200 ? 14.361 -2.491 -19.401 1.00 86.38 200 LEU A C 1
ATOM 1554 O O . LEU A 1 200 ? 14.364 -3.723 -19.388 1.00 86.38 200 LEU A O 1
ATOM 1558 N N . GLY A 1 201 ? 15.460 -1.793 -19.682 1.00 85.44 201 GLY A N 1
ATOM 1559 C CA . GLY A 1 201 ? 16.769 -2.421 -19.814 1.00 85.44 201 GLY A CA 1
ATOM 1560 C C . GLY A 1 201 ? 17.286 -2.985 -18.483 1.00 85.44 201 GLY A C 1
ATOM 1561 O O . GLY A 1 201 ? 16.736 -2.750 -17.403 1.00 85.44 201 GLY A O 1
ATOM 1562 N N . ILE A 1 202 ? 18.419 -3.686 -18.545 1.00 88.75 202 ILE A N 1
ATOM 1563 C CA . ILE A 1 202 ? 19.076 -4.308 -17.378 1.00 88.75 202 ILE A CA 1
ATOM 1564 C C . ILE A 1 202 ? 19.316 -3.299 -16.241 1.00 88.75 202 ILE A C 1
ATOM 1566 O O . ILE A 1 202 ? 19.185 -3.647 -15.068 1.00 88.75 202 ILE A O 1
ATOM 1570 N N . VAL A 1 203 ? 19.647 -2.048 -16.577 1.00 89.00 203 VAL A N 1
ATOM 1571 C CA . VAL A 1 203 ? 19.891 -0.978 -15.596 1.00 89.00 203 VAL A CA 1
ATOM 1572 C C . VAL A 1 203 ? 18.631 -0.673 -14.781 1.00 89.00 203 VAL A C 1
ATOM 1574 O O . VAL A 1 203 ? 18.698 -0.674 -13.553 1.00 89.00 203 VAL A O 1
ATOM 1577 N N . GLY A 1 204 ? 17.481 -0.495 -15.436 1.00 89.44 204 GLY A N 1
ATOM 1578 C CA . GLY A 1 204 ? 16.209 -0.226 -14.760 1.00 89.44 204 GLY A CA 1
ATOM 1579 C C . GLY A 1 204 ? 15.733 -1.405 -13.915 1.00 89.44 204 GLY A C 1
ATOM 1580 O O . GLY A 1 204 ? 15.382 -1.233 -12.749 1.00 89.44 204 GLY A O 1
ATOM 1581 N N . LYS A 1 205 ? 15.842 -2.633 -14.441 1.00 90.69 205 LYS A N 1
ATOM 1582 C CA . LYS A 1 205 ? 15.547 -3.862 -13.679 1.00 90.69 205 LYS A CA 1
ATOM 1583 C C . LYS A 1 205 ? 16.399 -3.972 -12.408 1.00 90.69 205 LYS A C 1
ATOM 1585 O O . LYS A 1 205 ? 15.888 -4.312 -11.341 1.00 90.69 205 LYS A O 1
ATOM 1590 N N . ARG A 1 206 ? 17.694 -3.643 -12.493 1.00 91.25 206 ARG A N 1
ATOM 1591 C CA . ARG A 1 206 ? 18.601 -3.626 -11.333 1.00 91.25 206 ARG A CA 1
ATOM 1592 C C . ARG A 1 206 ? 18.243 -2.521 -10.338 1.00 91.25 206 ARG A C 1
ATOM 1594 O O . ARG A 1 206 ? 18.299 -2.764 -9.134 1.00 91.25 206 ARG A O 1
ATOM 1601 N N . ALA A 1 207 ? 17.861 -1.340 -10.821 1.00 91.56 207 ALA A N 1
ATOM 1602 C CA . ALA A 1 207 ? 17.415 -0.236 -9.975 1.00 91.56 207 ALA A CA 1
ATOM 1603 C C . ALA A 1 207 ? 16.144 -0.602 -9.191 1.00 91.56 207 ALA A C 1
ATOM 1605 O O . ALA A 1 207 ? 16.086 -0.346 -7.988 1.00 91.56 207 ALA A O 1
ATOM 1606 N N . ILE A 1 208 ? 15.182 -1.276 -9.837 1.00 92.00 208 ILE A N 1
ATOM 1607 C CA . ILE A 1 208 ? 13.985 -1.822 -9.182 1.00 92.00 208 ILE A CA 1
ATOM 1608 C C . ILE A 1 208 ? 14.380 -2.814 -8.090 1.00 92.00 208 ILE A C 1
ATOM 1610 O O . ILE A 1 208 ? 13.949 -2.650 -6.953 1.00 92.00 208 ILE A O 1
ATOM 1614 N N . LEU A 1 209 ? 15.230 -3.804 -8.390 1.00 92.69 209 LEU A N 1
ATOM 1615 C CA . LEU A 1 209 ? 15.678 -4.803 -7.406 1.00 92.69 209 LEU A CA 1
ATOM 1616 C C . LEU A 1 209 ? 16.342 -4.182 -6.182 1.00 92.69 209 LEU A C 1
ATOM 1618 O O . LEU A 1 209 ? 16.036 -4.555 -5.048 1.00 92.69 209 LEU A O 1
ATOM 1622 N N . SER A 1 210 ? 17.255 -3.241 -6.419 1.00 93.88 210 SER A N 1
ATOM 1623 C CA . SER A 1 210 ? 17.930 -2.517 -5.347 1.00 93.88 210 SER A CA 1
ATOM 1624 C C . SER A 1 210 ? 16.918 -1.779 -4.475 1.00 93.88 210 SER A C 1
ATOM 1626 O O . SER A 1 210 ? 17.008 -1.831 -3.249 1.00 93.88 210 SER A O 1
ATOM 1628 N N . GLU A 1 211 ? 15.921 -1.142 -5.093 1.00 94.38 211 GLU A N 1
ATOM 1629 C CA . GLU A 1 211 ? 14.894 -0.425 -4.347 1.00 94.38 211 GLU A CA 1
ATOM 1630 C C . GLU A 1 211 ? 13.913 -1.355 -3.637 1.00 94.38 211 GLU A C 1
ATOM 1632 O O . GLU A 1 211 ? 13.476 -1.043 -2.537 1.00 94.38 211 GLU A O 1
ATOM 1637 N N . VAL A 1 212 ? 13.611 -2.534 -4.189 1.00 93.69 212 VAL A N 1
ATOM 1638 C CA . VAL A 1 212 ? 12.815 -3.548 -3.486 1.00 93.69 212 VAL A CA 1
ATOM 1639 C C . VAL A 1 212 ? 13.513 -3.897 -2.176 1.00 93.69 212 VAL A C 1
ATOM 1641 O O . VAL A 1 212 ? 12.898 -3.796 -1.120 1.00 93.69 212 VAL A O 1
ATOM 1644 N N . LYS A 1 213 ? 14.817 -4.199 -2.198 1.00 94.00 213 LYS A N 1
ATOM 1645 C CA . LYS A 1 213 ? 15.572 -4.460 -0.963 1.00 94.00 213 LYS A CA 1
ATOM 1646 C C . LYS A 1 213 ? 15.478 -3.286 0.020 1.00 94.00 213 LYS A C 1
ATOM 1648 O O . LYS A 1 213 ? 15.233 -3.502 1.205 1.00 94.00 213 LYS A O 1
ATOM 1653 N N . LYS A 1 214 ? 15.604 -2.048 -0.466 1.00 94.00 214 LYS A N 1
ATOM 1654 C CA . LYS A 1 214 ? 15.490 -0.853 0.379 1.00 94.00 214 LYS A CA 1
ATOM 1655 C C . LYS A 1 214 ? 14.097 -0.700 0.993 1.00 94.00 214 LYS A C 1
ATOM 1657 O O . LYS A 1 214 ? 13.978 -0.419 2.182 1.00 94.00 214 LYS A O 1
ATOM 1662 N N . ALA A 1 215 ? 13.047 -0.925 0.212 1.00 89.12 215 ALA A N 1
ATOM 1663 C CA . ALA A 1 215 ? 11.671 -0.907 0.681 1.00 89.12 215 ALA A CA 1
ATOM 1664 C C . ALA A 1 215 ? 11.451 -1.973 1.766 1.00 89.12 215 ALA A C 1
ATOM 1666 O O . ALA A 1 215 ? 10.881 -1.668 2.812 1.00 89.12 215 ALA A O 1
ATOM 1667 N N . TYR A 1 216 ? 11.958 -3.193 1.573 1.00 88.50 216 TYR A N 1
ATOM 1668 C CA . TYR A 1 216 ? 11.943 -4.252 2.587 1.00 88.50 216 TYR A CA 1
ATOM 1669 C C . TYR A 1 216 ? 12.639 -3.810 3.890 1.00 88.50 216 TYR A C 1
ATOM 1671 O O . TYR A 1 216 ? 12.066 -3.947 4.971 1.00 88.50 216 TYR A O 1
ATOM 1679 N N . GLU A 1 217 ? 13.846 -3.239 3.793 1.00 91.38 217 GLU A N 1
ATOM 1680 C CA . GLU A 1 217 ? 14.608 -2.722 4.941 1.00 91.38 217 GLU A CA 1
ATOM 1681 C C . GLU A 1 217 ? 13.843 -1.625 5.693 1.00 91.38 217 GLU A C 1
ATOM 1683 O O . GLU A 1 217 ? 13.750 -1.675 6.917 1.00 91.38 217 GLU A O 1
ATOM 1688 N N . LEU A 1 218 ? 13.250 -0.665 4.975 1.00 87.19 218 LEU A N 1
ATOM 1689 C CA . LEU A 1 218 ? 12.478 0.432 5.565 1.00 87.19 218 LEU A CA 1
ATOM 1690 C C . LEU A 1 218 ? 11.221 -0.073 6.289 1.00 87.19 218 LEU A C 1
ATOM 1692 O O . LEU A 1 218 ? 10.964 0.337 7.420 1.00 87.19 218 LEU A O 1
ATOM 1696 N N . ASN A 1 219 ? 10.463 -0.999 5.688 1.00 82.38 219 ASN A N 1
ATOM 1697 C CA . ASN A 1 219 ? 9.301 -1.602 6.358 1.00 82.38 219 ASN A CA 1
ATOM 1698 C C . ASN A 1 219 ? 9.734 -2.442 7.579 1.00 82.38 219 ASN A C 1
ATOM 1700 O O . ASN A 1 219 ? 9.071 -2.413 8.616 1.00 82.38 219 ASN A O 1
ATOM 1704 N N . GLY A 1 220 ? 10.844 -3.183 7.477 1.00 84.00 220 GLY A N 1
ATOM 1705 C CA . GLY A 1 220 ? 11.380 -3.998 8.570 1.00 84.00 220 GLY A CA 1
ATOM 1706 C C . GLY A 1 220 ? 11.877 -3.164 9.752 1.00 84.00 220 GLY A C 1
ATOM 1707 O O . GLY A 1 220 ? 11.554 -3.465 10.900 1.00 84.00 220 GLY A O 1
ATOM 1708 N N . ALA A 1 221 ? 12.602 -2.078 9.480 1.00 86.56 221 ALA A N 1
ATOM 1709 C CA . ALA A 1 221 ? 13.009 -1.118 10.499 1.00 86.56 221 ALA A CA 1
ATOM 1710 C C . ALA A 1 221 ? 11.788 -0.475 11.167 1.00 86.56 221 ALA A C 1
ATOM 1712 O O . ALA A 1 221 ? 11.767 -0.319 12.389 1.00 86.56 221 ALA A O 1
ATOM 1713 N N . LEU A 1 222 ? 10.753 -0.143 10.384 1.00 80.69 222 LEU A N 1
ATOM 1714 C CA . LEU A 1 222 ? 9.530 0.439 10.921 1.00 80.69 222 LEU A CA 1
ATOM 1715 C C . LEU A 1 222 ? 8.872 -0.531 11.904 1.00 80.69 222 LEU A C 1
ATOM 1717 O O . LEU A 1 222 ? 8.662 -0.149 13.050 1.00 80.69 222 LEU A O 1
ATOM 1721 N N . LEU A 1 223 ? 8.679 -1.803 11.528 1.00 78.31 223 LEU A N 1
ATOM 1722 C CA . LEU A 1 223 ? 8.199 -2.854 12.443 1.00 78.31 223 LEU A CA 1
ATOM 1723 C C . LEU A 1 223 ? 9.009 -2.949 13.726 1.00 78.31 223 LEU A C 1
ATOM 1725 O O . LEU A 1 223 ? 8.440 -3.083 14.807 1.00 78.31 223 LEU A O 1
ATOM 1729 N N . ALA A 1 224 ? 10.334 -2.958 13.595 1.00 83.62 224 ALA A N 1
ATOM 1730 C CA . ALA A 1 224 ? 11.222 -3.098 14.735 1.00 83.62 224 ALA A CA 1
ATOM 1731 C C . ALA A 1 224 ? 11.041 -1.933 15.713 1.00 83.62 224 ALA A C 1
ATOM 1733 O O . ALA A 1 224 ? 10.971 -2.169 16.914 1.00 83.62 224 ALA A O 1
ATOM 1734 N N . SER A 1 225 ? 10.865 -0.708 15.203 1.00 82.44 225 SER A N 1
ATOM 1735 C CA . SER A 1 225 ? 10.626 0.479 16.034 1.00 82.44 225 SER A CA 1
ATOM 1736 C C . SER A 1 225 ? 9.292 0.460 16.790 1.00 82.44 225 SER A C 1
ATOM 1738 O O . SER A 1 225 ? 9.106 1.232 17.723 1.00 82.44 225 SER A O 1
ATOM 1740 N N . LEU A 1 226 ? 8.367 -0.417 16.390 1.00 74.00 226 LEU A N 1
ATOM 1741 C CA . LEU A 1 226 ? 7.028 -0.541 16.968 1.00 74.00 226 LEU A CA 1
ATOM 1742 C C . LEU A 1 226 ? 6.955 -1.620 18.055 1.00 74.00 226 LEU A C 1
ATOM 1744 O O . LEU A 1 226 ? 5.949 -1.723 18.756 1.00 74.00 226 LEU A O 1
ATOM 1748 N N . ARG A 1 227 ? 8.000 -2.442 18.199 1.00 78.12 227 ARG A N 1
ATOM 1749 C CA . ARG A 1 227 ? 8.115 -3.390 19.308 1.00 78.12 227 ARG A CA 1
ATOM 1750 C C . ARG A 1 227 ? 8.571 -2.618 20.544 1.00 78.12 227 ARG A C 1
ATOM 1752 O O . ARG A 1 227 ? 9.597 -1.946 20.491 1.00 78.12 227 ARG A O 1
ATOM 1759 N N . GLU A 1 228 ? 7.834 -2.723 21.651 1.00 60.03 228 GLU A N 1
ATOM 1760 C CA . GLU A 1 228 ? 8.344 -2.233 22.937 1.00 60.03 228 GLU A CA 1
ATOM 1761 C C . GLU A 1 228 ? 9.694 -2.921 23.224 1.00 60.03 228 GLU A C 1
ATOM 1763 O O . GLU A 1 228 ? 9.823 -4.127 22.965 1.00 60.03 228 GLU A O 1
ATOM 1768 N N . PRO A 1 229 ? 10.710 -2.197 23.733 1.00 55.47 229 PRO A N 1
ATOM 1769 C CA . PRO A 1 229 ? 11.905 -2.850 24.235 1.00 55.47 229 PRO A CA 1
ATOM 1770 C C . PRO A 1 229 ? 11.447 -3.818 25.320 1.00 55.47 229 PRO A C 1
ATOM 1772 O O . PRO A 1 229 ? 10.769 -3.407 26.263 1.00 55.47 229 PRO A O 1
ATOM 1775 N N . ALA A 1 230 ? 11.751 -5.108 25.144 1.00 45.31 230 ALA A N 1
ATOM 1776 C CA . ALA A 1 230 ? 11.459 -6.120 26.147 1.00 45.31 230 ALA A CA 1
ATOM 1777 C C . ALA A 1 230 ? 11.976 -5.576 27.476 1.00 45.31 230 ALA A C 1
ATOM 1779 O O . ALA A 1 230 ? 13.171 -5.289 27.576 1.00 45.31 230 ALA A O 1
ATOM 1780 N N . ALA A 1 231 ? 11.062 -5.334 28.423 1.00 46.28 231 ALA A N 1
ATOM 1781 C CA . ALA A 1 231 ? 11.404 -4.810 29.732 1.00 46.28 231 ALA A CA 1
ATOM 1782 C C . ALA A 1 231 ? 12.615 -5.598 30.216 1.00 46.28 231 ALA A C 1
ATOM 1784 O O . ALA A 1 231 ? 12.545 -6.826 30.303 1.00 46.28 231 ALA A O 1
ATOM 1785 N N . SER A 1 232 ? 13.734 -4.898 30.408 1.00 41.47 232 SER A N 1
ATOM 1786 C CA . SER A 1 232 ? 14.956 -5.460 30.958 1.00 41.47 232 SER A CA 1
ATOM 1787 C C . SER A 1 232 ? 14.542 -6.271 32.171 1.00 41.47 232 SER A C 1
ATOM 1789 O O . SER A 1 232 ? 14.045 -5.702 33.146 1.00 41.47 232 SER A O 1
ATOM 1791 N N . SER A 1 233 ? 14.637 -7.593 32.063 1.00 46.47 233 SER A N 1
ATOM 1792 C CA . SER A 1 233 ? 14.405 -8.500 33.169 1.00 46.47 233 SER A CA 1
ATOM 1793 C C . SER A 1 233 ? 15.427 -8.126 34.229 1.00 46.47 233 SER A C 1
ATOM 1795 O O . SER A 1 233 ? 16.599 -8.479 34.117 1.00 46.47 233 SER A O 1
ATOM 1797 N N . VAL A 1 234 ? 14.992 -7.319 35.196 1.00 43.53 234 VAL A N 1
ATOM 1798 C CA . VAL A 1 234 ? 15.716 -7.104 36.438 1.00 43.53 234 VAL A CA 1
ATOM 1799 C C . VAL A 1 234 ? 15.801 -8.479 37.073 1.00 43.53 234 VAL A C 1
ATOM 1801 O O . VAL A 1 234 ? 14.788 -9.071 37.446 1.00 43.53 234 VAL A O 1
ATOM 1804 N N . ASP A 1 235 ? 17.015 -9.006 37.063 1.00 45.31 235 ASP A N 1
ATOM 1805 C CA . ASP A 1 235 ? 17.386 -10.270 37.663 1.00 45.31 235 ASP A CA 1
ATOM 1806 C C . ASP A 1 235 ? 17.210 -10.128 39.181 1.00 45.31 235 ASP A C 1
ATOM 1808 O O . ASP A 1 235 ? 17.969 -9.437 39.866 1.00 45.31 235 ASP A O 1
ATOM 1812 N N . HIS A 1 236 ? 16.128 -10.702 39.697 1.00 43.72 236 HIS A N 1
ATOM 1813 C CA . HIS A 1 236 ? 15.968 -10.964 41.117 1.00 43.72 236 HIS A CA 1
ATOM 1814 C C . HIS A 1 236 ? 15.771 -12.461 41.294 1.00 43.72 236 HIS A C 1
ATOM 1816 O O . HIS A 1 236 ? 14.725 -13.029 40.974 1.00 43.72 236 HIS A O 1
ATOM 1822 N N . SER A 1 237 ? 16.856 -13.064 41.761 1.00 46.16 237 SER A N 1
ATOM 1823 C CA . SER A 1 237 ? 16.968 -14.394 42.326 1.00 46.16 237 SER A CA 1
ATOM 1824 C C . SER A 1 237 ? 15.966 -14.611 43.469 1.00 46.16 237 SER A C 1
ATOM 1826 O O . SER A 1 237 ? 15.661 -13.683 44.215 1.00 46.16 237 SER A O 1
ATOM 1828 N N . ASP A 1 238 ? 15.552 -15.874 43.601 1.00 44.75 238 ASP A N 1
ATOM 1829 C CA . ASP A 1 238 ? 14.818 -16.520 44.701 1.00 44.75 238 ASP A CA 1
ATOM 1830 C C . ASP A 1 238 ? 13.351 -16.122 44.949 1.00 44.75 238 ASP A C 1
ATOM 1832 O O . ASP A 1 238 ? 13.027 -15.084 45.512 1.00 44.75 238 ASP A O 1
ATOM 1836 N N . ASP A 1 239 ? 12.412 -17.004 44.592 1.00 41.31 239 ASP A N 1
ATOM 1837 C CA . ASP A 1 239 ? 11.986 -18.113 45.465 1.00 41.31 239 ASP A CA 1
ATOM 1838 C C . ASP A 1 239 ? 10.807 -18.871 44.813 1.00 41.31 239 ASP A C 1
ATOM 1840 O O . ASP A 1 239 ? 9.963 -18.338 44.086 1.00 41.31 239 ASP A O 1
ATOM 1844 N N . SER A 1 240 ? 10.802 -20.172 45.050 1.00 50.38 240 SER A N 1
ATOM 1845 C CA . SER A 1 240 ? 9.837 -21.177 44.640 1.00 50.38 240 SER A CA 1
ATOM 1846 C C . SER A 1 240 ? 8.407 -20.899 45.132 1.00 50.38 240 SER A C 1
ATOM 1848 O O . SER A 1 240 ? 8.070 -21.090 46.294 1.00 50.38 240 SER A O 1
ATOM 1850 N N . SER A 1 241 ? 7.499 -20.531 44.222 1.00 43.19 241 SER A N 1
ATOM 1851 C CA . SER A 1 241 ? 6.057 -20.699 44.442 1.00 43.19 241 SER A CA 1
ATOM 1852 C C . SER A 1 241 ? 5.279 -20.727 43.126 1.00 43.19 241 SER A C 1
ATOM 1854 O O . SER A 1 241 ? 5.537 -19.974 42.186 1.00 43.19 241 SER A O 1
ATOM 1856 N N . VAL A 1 242 ? 4.333 -21.659 43.061 1.00 50.97 242 VAL A N 1
ATOM 1857 C CA . VAL A 1 242 ? 3.458 -21.995 41.933 1.00 50.97 242 VAL A CA 1
ATOM 1858 C C . VAL A 1 242 ? 2.794 -20.740 41.349 1.00 50.97 242 VAL A C 1
ATOM 1860 O O . VAL A 1 242 ? 1.925 -20.135 41.973 1.00 50.97 242 VAL A O 1
ATOM 1863 N N . LYS A 1 243 ? 3.163 -20.355 40.118 1.00 41.06 243 LYS A N 1
ATOM 1864 C CA . LYS A 1 243 ? 2.511 -19.243 39.407 1.00 41.06 243 LYS A CA 1
ATOM 1865 C C . LYS A 1 243 ? 1.164 -19.694 38.820 1.00 41.06 243 LYS A C 1
ATOM 1867 O O . LYS A 1 243 ? 1.144 -20.624 38.010 1.00 41.06 243 LYS A O 1
ATOM 1872 N N . PRO A 1 244 ? 0.039 -19.032 39.148 1.00 41.00 244 PRO A N 1
ATOM 1873 C CA . PRO A 1 244 ? -1.215 -19.257 38.448 1.00 41.00 244 PRO A CA 1
ATOM 1874 C C . PRO A 1 244 ? -1.104 -18.764 37.000 1.00 41.00 244 PRO A C 1
ATOM 1876 O O . PRO A 1 244 ? -0.457 -17.757 36.706 1.00 41.00 244 PRO A O 1
ATOM 1879 N N . LYS A 1 245 ? -1.765 -19.489 36.092 1.00 35.81 245 LYS A N 1
ATOM 1880 C CA . LYS A 1 245 ? -1.888 -19.162 34.667 1.00 35.81 245 LYS A CA 1
ATOM 1881 C C . LYS A 1 245 ? -2.336 -17.694 34.518 1.00 35.81 245 LYS A C 1
ATOM 1883 O O . LYS A 1 245 ? -3.377 -17.346 35.085 1.00 35.81 245 LYS A O 1
ATOM 1888 N N . PRO A 1 246 ? -1.593 -16.832 33.799 1.00 34.06 246 PRO A N 1
ATOM 1889 C CA . PRO A 1 246 ? -1.952 -15.426 33.679 1.00 34.06 246 PRO A CA 1
ATOM 1890 C C . PRO A 1 246 ? -3.314 -15.315 32.990 1.00 34.06 246 PRO A C 1
ATOM 1892 O O . PRO A 1 246 ? -3.497 -15.764 31.858 1.00 34.06 246 PRO A O 1
ATOM 1895 N N . LYS A 1 247 ? -4.292 -14.747 33.702 1.00 36.22 247 LYS A N 1
ATOM 1896 C CA . LYS A 1 247 ? -5.541 -14.289 33.093 1.00 36.22 247 LYS A CA 1
ATOM 1897 C C . LYS A 1 247 ? -5.189 -13.157 32.120 1.00 36.22 247 LYS A C 1
ATOM 1899 O O . LYS A 1 247 ? -4.406 -12.291 32.511 1.00 36.22 247 LYS A O 1
ATOM 1904 N N . PRO A 1 248 ? -5.752 -13.127 30.900 1.00 36.25 248 PRO A N 1
ATOM 1905 C CA . PRO A 1 248 ? -5.549 -12.015 29.985 1.00 36.25 248 PRO A CA 1
ATOM 1906 C C . PRO A 1 248 ? -6.137 -10.749 30.616 1.00 36.25 248 PRO A C 1
ATOM 1908 O O . PRO A 1 248 ? -7.351 -10.563 30.712 1.00 36.25 248 PRO A O 1
ATOM 1911 N N . ASN A 1 249 ? -5.248 -9.895 31.102 1.00 34.97 249 ASN A N 1
ATOM 1912 C CA . ASN A 1 249 ? -5.507 -8.532 31.522 1.00 34.97 249 ASN A CA 1
ATOM 1913 C C . ASN A 1 249 ? -6.032 -7.748 30.314 1.00 34.97 249 ASN A C 1
ATOM 1915 O O . ASN A 1 249 ? -5.298 -7.216 29.486 1.00 34.97 249 ASN A O 1
ATOM 1919 N N . THR A 1 250 ? -7.357 -7.742 30.220 1.00 45.03 250 THR A N 1
ATOM 1920 C CA . THR A 1 250 ? -8.151 -7.074 29.197 1.00 45.03 250 THR A CA 1
ATOM 1921 C C . THR A 1 250 ? -8.247 -5.596 29.555 1.00 45.03 250 THR A C 1
ATOM 1923 O O . THR A 1 250 ? -9.237 -5.150 30.114 1.00 45.03 250 THR A O 1
ATOM 1926 N N . SER A 1 251 ? -7.186 -4.841 29.286 1.00 38.50 251 SER A N 1
ATOM 1927 C CA . SER A 1 251 ? -7.279 -3.396 29.050 1.00 38.50 251 SER A CA 1
ATOM 1928 C C . SER A 1 251 ? -5.983 -2.908 28.404 1.00 38.50 251 SER A C 1
ATOM 1930 O O . SER A 1 251 ? -5.205 -2.152 28.992 1.00 38.50 251 SER A O 1
ATOM 1932 N N . ALA A 1 252 ? -5.716 -3.350 27.173 1.00 42.34 252 ALA A N 1
ATOM 1933 C CA . ALA A 1 252 ? -4.838 -2.565 26.320 1.00 42.34 252 ALA A CA 1
ATOM 1934 C C . ALA A 1 252 ? -5.521 -1.202 26.138 1.00 42.34 252 ALA A C 1
ATOM 1936 O O . ALA A 1 252 ? -6.645 -1.135 25.645 1.00 42.34 252 ALA A O 1
ATOM 1937 N N . SER A 1 253 ? -4.883 -0.131 26.615 1.00 46.91 253 SER A N 1
ATOM 1938 C CA . SER A 1 253 ? -5.380 1.234 26.418 1.00 46.91 253 SER A CA 1
ATOM 1939 C C . SER A 1 253 ? -5.719 1.444 24.931 1.00 46.91 253 SER A C 1
ATOM 1941 O O . SER A 1 253 ? -4.918 1.027 24.088 1.00 46.91 253 SER A O 1
ATOM 1943 N N . PRO A 1 254 ? -6.838 2.107 24.581 1.00 50.06 254 PRO A N 1
ATOM 1944 C CA . PRO A 1 254 ? -7.184 2.452 23.196 1.00 50.06 254 PRO A CA 1
ATOM 1945 C C . PRO A 1 254 ? -6.019 3.100 22.428 1.00 50.06 254 PRO A C 1
ATOM 1947 O O . PRO A 1 254 ? -5.852 2.885 21.231 1.00 50.06 254 PRO A O 1
ATOM 1950 N N . VAL A 1 255 ? -5.139 3.808 23.145 1.00 45.56 255 VAL A N 1
ATOM 1951 C CA . VAL A 1 255 ? -3.902 4.409 22.629 1.00 45.56 255 VAL A CA 1
ATOM 1952 C C . VAL A 1 255 ? -2.907 3.353 22.134 1.00 45.56 255 VAL A C 1
ATOM 1954 O O . VAL A 1 255 ? -2.334 3.503 21.060 1.00 45.56 255 VAL A O 1
ATOM 1957 N N . ARG A 1 256 ? -2.724 2.252 22.874 1.00 52.78 256 ARG A N 1
ATOM 1958 C CA . ARG A 1 256 ? -1.859 1.134 22.459 1.00 52.78 256 ARG A CA 1
ATOM 1959 C C . ARG A 1 256 ? -2.445 0.400 21.262 1.00 52.78 256 ARG A C 1
ATOM 1961 O O . ARG A 1 256 ? -1.691 -0.024 20.402 1.00 52.78 256 ARG A O 1
ATOM 1968 N N . ILE A 1 257 ? -3.769 0.305 21.177 1.00 51.47 257 ILE A N 1
ATOM 1969 C CA . ILE A 1 257 ? -4.477 -0.311 20.052 1.00 51.47 257 ILE A CA 1
ATOM 1970 C C . ILE A 1 257 ? -4.275 0.527 18.787 1.00 51.47 257 ILE A C 1
ATOM 1972 O O . ILE A 1 257 ? -3.854 -0.014 17.776 1.00 51.47 257 ILE A O 1
ATOM 1976 N N . VAL A 1 258 ? -4.451 1.850 18.855 1.00 51.34 258 VAL A N 1
ATOM 1977 C CA . VAL A 1 258 ? -4.235 2.764 17.718 1.00 51.34 258 VAL A CA 1
ATOM 1978 C C . VAL A 1 258 ? -2.768 2.804 17.288 1.00 51.34 258 VAL A C 1
ATOM 1980 O O . VAL A 1 258 ? -2.499 2.780 16.092 1.00 51.34 258 VAL A O 1
ATOM 1983 N N . ILE A 1 259 ? -1.816 2.808 18.230 1.00 52.19 259 ILE A N 1
ATOM 1984 C CA . ILE A 1 259 ? -0.378 2.755 17.922 1.00 52.19 259 ILE A CA 1
ATOM 1985 C C . ILE A 1 259 ? -0.013 1.408 17.301 1.00 52.19 259 ILE A C 1
ATOM 1987 O O . ILE A 1 259 ? 0.658 1.393 16.276 1.00 52.19 259 ILE A O 1
ATOM 1991 N N . VAL A 1 260 ? -0.491 0.291 17.863 1.00 47.59 260 VAL A N 1
ATOM 1992 C CA . VAL A 1 260 ? -0.292 -1.055 17.308 1.00 47.59 260 VAL A CA 1
ATOM 1993 C C . VAL A 1 260 ? -0.965 -1.182 15.954 1.00 47.59 260 VAL A C 1
ATOM 1995 O O . VAL A 1 260 ? -0.412 -1.845 15.103 1.00 47.59 260 VAL A O 1
ATOM 1998 N N . LEU A 1 261 ? -2.097 -0.537 15.700 1.00 53.62 261 LEU A N 1
ATOM 1999 C CA . LEU A 1 261 ? -2.783 -0.582 14.414 1.00 53.62 261 LEU A CA 1
ATOM 2000 C C . LEU A 1 261 ? -2.106 0.296 13.371 1.00 53.62 261 LEU A C 1
ATOM 2002 O O . LEU A 1 261 ? -1.867 -0.184 12.276 1.00 53.62 261 LEU A O 1
ATOM 2006 N N . PHE A 1 262 ? -1.705 1.525 13.699 1.00 55.03 262 PHE A N 1
ATOM 2007 C CA . PHE A 1 262 ? -0.846 2.332 12.825 1.00 55.03 262 PHE A CA 1
ATOM 2008 C C . PHE A 1 262 ? 0.449 1.588 12.503 1.00 55.03 262 PHE A C 1
ATOM 2010 O O . PHE A 1 262 ? 0.851 1.523 11.346 1.00 55.03 262 PHE A O 1
ATOM 2017 N N . ALA A 1 263 ? 1.052 0.969 13.515 1.00 47.62 263 ALA A N 1
ATOM 2018 C CA . ALA A 1 263 ? 2.209 0.105 13.400 1.00 47.62 263 ALA A CA 1
ATOM 2019 C C . ALA A 1 263 ? 1.956 -1.061 12.441 1.00 47.62 263 ALA A C 1
ATOM 2021 O O . ALA A 1 263 ? 2.616 -1.182 11.428 1.00 47.62 263 ALA A O 1
ATOM 2022 N N . VAL A 1 264 ? 0.952 -1.880 12.714 1.00 45.75 264 VAL A N 1
ATOM 2023 C CA . VAL A 1 264 ? 0.448 -2.995 11.901 1.00 45.75 264 VAL A CA 1
ATOM 2024 C C . VAL A 1 264 ? 0.192 -2.538 10.454 1.00 45.75 264 VAL A C 1
ATOM 2026 O O . VAL A 1 264 ? 0.823 -3.048 9.528 1.00 45.75 264 VAL A O 1
ATOM 2029 N N . TYR A 1 265 ? -0.622 -1.506 10.234 1.00 57.50 265 TYR A N 1
ATOM 2030 C CA . TYR A 1 265 ? -0.952 -0.964 8.912 1.00 57.50 265 TYR A CA 1
ATOM 2031 C C . TYR A 1 265 ? 0.270 -0.449 8.151 1.00 57.50 265 TYR A C 1
ATOM 2033 O O . TYR A 1 265 ? 0.352 -0.618 6.936 1.00 57.50 265 TYR A O 1
ATOM 2041 N N . LEU A 1 266 ? 1.260 0.120 8.836 1.00 49.69 266 LEU A N 1
ATOM 2042 C CA . LEU A 1 266 ? 2.494 0.600 8.217 1.00 49.69 266 LEU A CA 1
ATOM 2043 C C . LEU A 1 266 ? 3.583 -0.469 8.096 1.00 49.69 266 LEU A C 1
ATOM 2045 O O . LEU A 1 266 ? 4.492 -0.301 7.288 1.00 49.69 266 LEU A O 1
ATOM 2049 N N . ALA A 1 267 ? 3.489 -1.585 8.811 1.00 38.19 267 ALA A N 1
ATOM 2050 C CA . ALA A 1 267 ? 4.646 -2.432 9.047 1.00 38.19 267 ALA A CA 1
ATOM 2051 C C . ALA A 1 267 ? 4.434 -3.913 8.659 1.00 38.19 267 ALA A C 1
ATOM 2053 O O . ALA A 1 267 ? 5.374 -4.686 8.720 1.00 38.19 267 ALA A O 1
ATOM 2054 N N . HIS A 1 268 ? 3.279 -4.364 8.162 1.00 50.03 268 HIS A N 1
ATOM 2055 C CA . HIS A 1 268 ? 3.038 -5.793 7.862 1.00 50.03 268 HIS A CA 1
ATOM 2056 C C . HIS A 1 268 ? 3.786 -6.416 6.672 1.00 50.03 268 HIS A C 1
ATOM 2058 O O . HIS A 1 268 ? 3.215 -6.841 5.672 1.00 50.03 268 HIS A O 1
ATOM 2064 N N . PHE A 1 269 ? 5.095 -6.553 6.843 1.00 44.66 269 PHE A N 1
ATOM 2065 C CA . PHE A 1 269 ? 6.034 -6.919 5.806 1.00 44.66 269 PHE A CA 1
ATOM 2066 C C . PHE A 1 269 ? 6.783 -8.247 6.102 1.00 44.66 269 PHE A C 1
ATOM 2068 O O . PHE A 1 269 ? 7.175 -8.951 5.180 1.00 44.66 269 PHE A O 1
ATOM 2075 N N . VAL A 1 270 ? 6.886 -8.709 7.356 1.00 34.44 270 VAL A N 1
ATOM 2076 C CA . VAL A 1 270 ? 7.757 -9.866 7.700 1.00 34.44 270 VAL A CA 1
ATOM 2077 C C . VAL A 1 270 ? 7.156 -11.260 7.423 1.00 34.44 270 VAL A C 1
ATOM 2079 O O . VAL A 1 270 ? 7.887 -12.243 7.459 1.00 34.44 270 VAL A O 1
ATOM 2082 N N . TRP A 1 271 ? 5.870 -11.396 7.077 1.00 33.09 271 TRP A N 1
ATOM 2083 C CA . TRP A 1 271 ? 5.260 -12.730 6.885 1.00 33.09 271 TRP A CA 1
ATOM 2084 C C . TRP A 1 271 ? 5.024 -13.148 5.419 1.00 33.09 271 TRP A C 1
ATOM 2086 O O . TRP A 1 271 ? 4.696 -14.303 5.170 1.00 33.09 271 TRP A O 1
ATOM 2096 N N . SER A 1 272 ? 5.180 -12.265 4.421 1.00 31.61 272 SER A N 1
ATOM 2097 C CA . SER A 1 272 ? 4.746 -12.584 3.040 1.00 31.61 272 SER A CA 1
ATOM 2098 C C . SER A 1 272 ? 5.839 -12.961 2.036 1.00 31.61 272 SER A C 1
ATOM 2100 O O . SER A 1 272 ? 5.512 -13.273 0.896 1.00 31.61 272 SER A O 1
ATOM 2102 N N . THR A 1 273 ? 7.115 -13.055 2.422 1.00 35.38 273 THR A N 1
ATOM 2103 C CA . THR A 1 273 ? 8.087 -13.732 1.551 1.00 35.38 273 THR A CA 1
ATOM 2104 C C . THR A 1 273 ? 7.992 -15.234 1.720 1.00 35.38 273 THR A C 1
ATOM 2106 O O . THR A 1 273 ? 8.742 -15.836 2.490 1.00 35.38 273 THR A O 1
ATOM 2109 N N . SER A 1 274 ? 7.111 -15.862 0.947 1.00 35.47 274 SER A N 1
ATOM 2110 C CA . SER A 1 274 ? 7.420 -17.221 0.528 1.00 35.47 274 SER A CA 1
ATOM 2111 C C . SER A 1 274 ? 8.717 -17.173 -0.295 1.00 35.47 274 SER A C 1
ATOM 2113 O O . SER A 1 274 ? 8.952 -16.230 -1.057 1.00 35.47 274 SER A O 1
ATOM 2115 N N . VAL A 1 275 ? 9.576 -18.184 -0.158 1.00 40.31 275 VAL A N 1
ATOM 2116 C CA . VAL A 1 275 ? 10.770 -18.348 -1.011 1.00 40.31 275 VAL A CA 1
ATOM 2117 C C . VAL A 1 275 ? 10.382 -18.314 -2.501 1.00 40.31 275 VAL A C 1
ATOM 2119 O O . VAL A 1 275 ? 11.158 -17.840 -3.327 1.00 40.31 275 VAL A O 1
ATOM 2122 N N . ALA A 1 276 ? 9.144 -18.700 -2.830 1.00 38.31 276 ALA A N 1
ATOM 2123 C CA . ALA A 1 276 ? 8.592 -18.674 -4.177 1.00 38.31 276 ALA A CA 1
ATOM 2124 C C . ALA A 1 276 ? 8.404 -17.255 -4.756 1.00 38.31 276 ALA A C 1
ATOM 2126 O O . ALA A 1 276 ? 8.621 -17.075 -5.951 1.00 38.31 276 ALA A O 1
ATOM 2127 N N . ASP A 1 277 ? 8.069 -16.232 -3.959 1.00 39.56 277 ASP A N 1
ATOM 2128 C CA . ASP A 1 277 ? 7.906 -14.861 -4.479 1.00 39.56 277 ASP A CA 1
ATOM 2129 C C . ASP A 1 277 ? 9.261 -14.188 -4.766 1.00 39.56 277 ASP A C 1
ATOM 2131 O O . ASP A 1 277 ? 9.413 -13.505 -5.778 1.00 39.56 277 ASP A O 1
ATOM 2135 N N . LEU A 1 278 ? 10.292 -14.455 -3.956 1.00 46.06 278 LEU A N 1
ATOM 2136 C CA . LEU A 1 278 ? 11.670 -14.027 -4.249 1.00 46.06 278 LEU A CA 1
ATOM 2137 C C . LEU A 1 278 ? 12.266 -14.791 -5.444 1.00 46.06 278 LEU A C 1
ATOM 2139 O O . LEU A 1 278 ? 12.983 -14.203 -6.259 1.00 46.06 278 LEU A O 1
ATOM 2143 N N . GLN A 1 279 ? 11.936 -16.078 -5.592 1.00 53.06 279 GLN A N 1
ATOM 2144 C CA . GLN A 1 279 ? 12.292 -16.877 -6.770 1.00 53.06 279 GLN A CA 1
ATOM 2145 C C . GLN A 1 279 ? 11.577 -16.389 -8.037 1.00 53.06 279 GLN A C 1
ATOM 2147 O O . GLN A 1 279 ? 12.182 -16.351 -9.103 1.00 53.06 279 GLN A O 1
ATOM 2152 N N . TRP A 1 280 ? 10.321 -15.951 -7.933 1.00 53.72 280 TRP A N 1
ATOM 2153 C CA . TRP A 1 280 ? 9.573 -15.351 -9.040 1.00 53.72 280 TRP A CA 1
ATOM 2154 C C . TRP A 1 280 ? 10.210 -14.029 -9.497 1.00 53.72 280 TRP A C 1
ATOM 2156 O O . TRP A 1 280 ? 10.501 -13.873 -10.683 1.00 53.72 280 TRP A O 1
ATOM 2166 N N . ILE A 1 281 ? 10.536 -13.128 -8.559 1.00 51.09 281 ILE A N 1
ATOM 2167 C CA . ILE A 1 281 ? 11.240 -11.865 -8.849 1.00 51.09 281 ILE A CA 1
ATOM 2168 C C . ILE A 1 281 ? 12.583 -12.128 -9.538 1.00 51.09 281 ILE A C 1
ATOM 2170 O O . ILE A 1 281 ? 12.893 -11.532 -10.570 1.00 51.09 281 ILE A O 1
ATOM 2174 N N . THR A 1 282 ? 13.398 -13.017 -8.964 1.00 57.06 282 THR A N 1
ATOM 2175 C CA . THR A 1 282 ? 14.719 -13.333 -9.519 1.00 57.06 282 THR A CA 1
ATOM 2176 C C . THR A 1 282 ? 14.593 -14.002 -10.883 1.00 57.06 282 THR A C 1
ATOM 2178 O O . THR A 1 282 ? 15.305 -13.604 -11.797 1.00 57.06 282 THR A O 1
ATOM 2181 N N . SER A 1 283 ? 13.648 -14.925 -11.082 1.00 61.31 283 SER A N 1
ATOM 2182 C CA . SER A 1 283 ? 13.395 -15.572 -12.377 1.00 61.31 283 SER A CA 1
ATOM 2183 C C . SER A 1 283 ? 12.986 -14.578 -13.470 1.00 61.31 283 SER A C 1
ATOM 2185 O O . SER A 1 283 ? 13.484 -14.666 -14.588 1.00 61.31 283 SER A O 1
ATOM 2187 N N . ILE A 1 284 ? 12.138 -13.593 -13.169 1.00 56.50 284 ILE A N 1
ATOM 2188 C CA . ILE A 1 284 ? 11.685 -12.602 -14.161 1.00 56.50 284 ILE A CA 1
ATOM 2189 C C . ILE A 1 284 ? 12.773 -11.591 -14.502 1.00 56.50 284 ILE A C 1
ATOM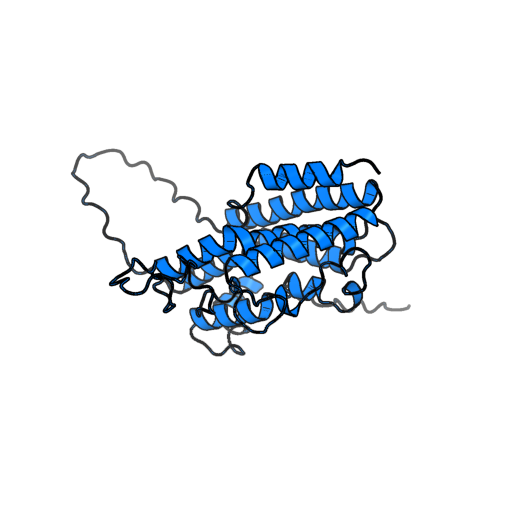 2191 O O . ILE A 1 284 ? 12.964 -11.242 -15.665 1.00 56.50 284 ILE A O 1
ATOM 2195 N N . LEU A 1 285 ? 13.518 -11.131 -13.501 1.00 50.03 285 LEU A N 1
ATOM 2196 C CA . LEU A 1 285 ? 14.523 -10.087 -13.698 1.00 50.03 285 LEU A CA 1
ATOM 2197 C C . LEU A 1 285 ? 15.850 -10.638 -14.235 1.00 50.03 285 LEU A C 1
ATOM 2199 O O . LEU A 1 285 ? 16.690 -9.863 -14.689 1.00 50.03 285 LEU A O 1
ATOM 2203 N N . THR A 1 286 ? 16.009 -11.966 -14.241 1.00 56.41 286 THR A N 1
ATOM 2204 C CA . THR A 1 286 ? 17.131 -12.679 -14.872 1.00 56.41 286 THR A CA 1
ATOM 2205 C C . THR A 1 286 ? 16.767 -13.389 -16.175 1.00 56.41 286 THR A C 1
ATOM 2207 O O . THR A 1 286 ? 17.683 -13.847 -16.863 1.00 56.41 286 THR A O 1
ATOM 2210 N N . ARG A 1 287 ? 15.481 -13.454 -16.566 1.00 55.78 287 ARG A N 1
ATOM 2211 C CA . ARG A 1 287 ? 15.100 -13.884 -17.920 1.00 55.78 287 ARG A CA 1
ATOM 2212 C C . ARG A 1 287 ? 15.790 -12.957 -18.917 1.00 55.78 287 ARG A C 1
ATOM 2214 O O . ARG A 1 287 ? 15.511 -11.757 -18.966 1.00 55.78 287 ARG A O 1
ATOM 2221 N N . ARG A 1 288 ? 16.759 -13.529 -19.638 1.00 43.53 288 ARG A N 1
ATOM 2222 C CA . ARG A 1 288 ? 17.487 -12.861 -20.716 1.00 43.53 288 ARG A CA 1
ATOM 2223 C C . ARG A 1 288 ? 16.467 -12.350 -21.735 1.00 43.53 288 ARG A C 1
ATOM 2225 O O . ARG A 1 288 ? 15.544 -13.089 -22.076 1.00 43.53 288 ARG A O 1
ATOM 2232 N N . ALA A 1 289 ? 16.639 -11.092 -22.140 1.00 43.38 289 ALA A N 1
ATOM 2233 C CA . ALA A 1 289 ? 16.129 -10.620 -23.422 1.00 43.38 289 ALA A CA 1
ATOM 2234 C C . ALA A 1 289 ? 16.744 -11.464 -24.547 1.00 43.38 289 ALA A C 1
ATOM 2236 O O . ALA A 1 289 ? 17.918 -11.880 -24.372 1.00 43.38 289 ALA A O 1
#

Secondary structure (DSSP, 8-state):
------------TT--HHHHHHSGGGTT-TTTGGG--HHHH--HHHHHHHHHHHHTS-TTTGGGSHHHHHHHHT--HHHHHHHHHHHHHHHS-S-STT-HHHHHHHHHHHHHHHHHTHHHHHHHHHHHHTT-SSS-S----S-----------SS--S--TT-GGG--B-TTSSSBP-HHHHHHHHHHHHHHHHHHHHHS-HHHHHHHHHHHHHHHHHHHHHHHHTSPP-------------PPPPP------HHHHHHHHHHHHHHTTTT---HHHHHHHHHHHHS--

Organism: Amanita muscaria (strain Koide BX008) (NCBI:txid946122)

Radius of gyration: 22.1 Å; chains: 1; bounding box: 50×72×69 Å

Foldseek 3Di:
DDDDPPPPPPDPLPQDLLNLCVPVVNCPPLLCVLQDDCQFQPLNVVVLQLQCLLVVHDSVCSCVDPLNVCCVVVPDPLSVVLSVLSVCLSPWDPDDLLGSSLLSLLLSCLQRVLLLPVVQVVLLVLCVVVVQPDPQQQCPDPDDPDDDDPDRQRGDLAQTHNSNSSWGAAPPDRGTQGNVSSVVSSVSNVVSNLSSLVVHDLVSLVSNVVSNVVSLVSLQVLLVVLDDDPPPPPDDDDDDDDDDDDDPPPPPDSSNVSSVSVSCSSRSRPPPDDVVVVVVSCVSSPPDD

pLDDT: mean 70.51, std 20.42, range [31.61, 96.31]

Sequence (289 aa):
MTQANHDEEQLDYSQPLATLMRKDQHATHPTLESTYNPSLLARTSSLSADISHFLQLPEDAWKSHPIFVNLTTNMSPVLSAYIARLQLLSSASYTSASDGPTQLLSHAYVRYLADLGGGQMVRYVIATAYDLKGPLRPQIKANAADSNSSDQTLFSYGPVQGVTFYAFRSIHSNKPANQGEINRIKLWFKDGMNSAGEKLGIVGKRAILSEVKKAYELNGALLASLREPAASSVDHSDDSSVKPKPKPNTSASPVRIVIVLFAVYLAHFVWSTSVADLQWITSILTRRA

InterPro domains:
  IPR002051 Haem oxygenase [PTHR10720] (25-242)
  IPR002051 Haem oxygenase [cd19165] (24-226)
  IPR016053 Haem oxygenase-like [PF01126] (24-222)
  IPR016084 Haem oxygenase-like, multi-helical [G3DSA:1.20.910.10] (8-230)
  IPR016084 Haem oxygenase-like, multi-helical [SSF48613] (24-228)